Protein AF-A0A538MWG2-F1 (afdb_monomer_lite)

Sequence (224 aa):
MAVQRDEVRSAQRLACLDNLKVLLVAGVIFGHAWAGYAAVGGWTYTAVRETSLHPLSIAVGEAVLGPFGLFVMGFFFLIAGLLTPQSLARKGSGRFAGDRLRRLGVPLLVFTVVLWPPLVYLMDRATGHRPEVSFTDPGHVWFVEVLLLFSLGYAAVWRTAPRSSSAAGTGRRWPPRRPRASSPSWSRCGCSVSRSAGWTGAPVPSARPRRGAPTPPSSCRVTC

Foldseek 3Di:
DVVVVVVVVVVVVVVVVVVVVVVLVVLVVVLVVVCLQLVPPPDLNPLVDPHHDDVVCSVVCCVPSVVVNVVSLVVVVVVLVVVLVVVCVVQPLVRQLVVLCVVLVVVQLCCLAPPPQVVQQVSCVVNVHDRPRDSPDSDPSVSSVVSSVVSNVVSVCVVPPPPPPPPPDDDPPPPPPDPPDPDDPPDDDDDPPDDDDDPDDDDDDDDDDDDDDDDDDDDPDDDD

Structure (mmCIF, N/CA/C/O backbone):
data_AF-A0A538MWG2-F1
#
_entry.id   AF-A0A538MWG2-F1
#
loop_
_atom_site.group_PDB
_atom_site.id
_atom_site.type_symbol
_atom_site.label_atom_id
_atom_site.label_alt_id
_atom_site.label_comp_id
_atom_site.label_asym_id
_atom_site.label_entity_id
_atom_site.label_seq_id
_atom_site.pdbx_PDB_ins_code
_atom_site.Cartn_x
_atom_site.Cartn_y
_atom_site.Cartn_z
_atom_site.occupancy
_atom_site.B_iso_or_equiv
_atom_site.auth_seq_id
_atom_site.auth_comp_id
_atom_site.auth_asym_id
_atom_site.auth_atom_id
_atom_site.pdbx_PDB_model_num
ATOM 1 N N . MET A 1 1 ? -27.232 24.613 19.952 1.00 62.88 1 MET A N 1
ATOM 2 C CA . MET A 1 1 ? -25.961 25.191 19.449 1.00 62.88 1 MET A CA 1
ATOM 3 C C . MET A 1 1 ? -24.718 24.353 19.774 1.00 62.88 1 MET A C 1
ATOM 5 O O . MET A 1 1 ? -23.886 24.226 18.888 1.00 62.88 1 MET A O 1
ATOM 9 N N . ALA A 1 2 ? -24.565 23.760 20.970 1.00 69.44 2 ALA A N 1
ATOM 10 C CA . ALA A 1 2 ? -23.380 22.946 21.307 1.00 69.44 2 ALA A CA 1
ATOM 11 C C . ALA A 1 2 ? -23.203 21.694 20.415 1.00 69.44 2 ALA A C 1
ATOM 13 O O . ALA A 1 2 ? -22.151 21.532 19.809 1.00 69.44 2 ALA A O 1
ATOM 14 N N . VAL A 1 3 ? -24.266 20.903 20.213 1.00 76.06 3 VAL A N 1
ATOM 15 C CA . VAL A 1 3 ? -24.243 19.697 19.350 1.00 76.06 3 VAL A CA 1
ATOM 16 C C . VAL A 1 3 ? -23.804 20.011 17.912 1.00 76.06 3 VAL A C 1
ATOM 18 O O . VAL A 1 3 ? -22.974 19.313 17.343 1.00 76.06 3 VAL A O 1
ATOM 21 N N . GLN A 1 4 ? -24.288 21.119 17.348 1.00 74.94 4 GLN A N 1
ATOM 22 C CA . GLN A 1 4 ? -23.948 21.534 15.984 1.00 74.94 4 GLN A CA 1
ATOM 23 C C . GLN A 1 4 ? -22.477 21.968 15.853 1.00 74.94 4 GLN A C 1
ATOM 25 O O . GLN A 1 4 ? -21.854 21.754 14.817 1.00 74.94 4 GLN A O 1
ATOM 30 N N . ARG A 1 5 ? -21.885 22.533 16.918 1.00 78.31 5 ARG A N 1
ATOM 31 C CA . ARG A 1 5 ? -20.448 22.852 16.958 1.00 78.31 5 ARG A CA 1
ATOM 32 C C . ARG A 1 5 ? -19.586 21.588 17.031 1.00 78.31 5 ARG A C 1
ATOM 34 O O . ARG A 1 5 ? -18.528 21.550 16.401 1.00 78.31 5 ARG A O 1
ATOM 41 N N . ASP A 1 6 ? -20.039 20.561 17.747 1.00 80.56 6 ASP A N 1
ATOM 42 C CA . ASP A 1 6 ? -19.324 19.285 17.868 1.00 80.56 6 ASP A CA 1
ATOM 43 C C . ASP A 1 6 ? -19.344 18.482 16.561 1.00 80.56 6 ASP A C 1
ATOM 45 O O . ASP A 1 6 ? -18.328 17.891 16.180 1.00 80.56 6 ASP A O 1
ATOM 49 N N . GLU A 1 7 ? -20.459 18.512 15.829 1.00 81.50 7 GLU A N 1
ATOM 50 C CA . GLU A 1 7 ? -20.575 17.893 14.503 1.00 81.50 7 GLU A CA 1
ATOM 51 C C . GLU A 1 7 ? -19.642 18.554 13.483 1.00 81.50 7 GLU A C 1
ATOM 53 O O . GLU A 1 7 ? -18.869 17.857 12.821 1.00 81.50 7 GLU A O 1
ATOM 58 N N . VAL A 1 8 ? -19.633 19.891 13.412 1.00 81.81 8 VAL A N 1
ATOM 59 C CA . VAL A 1 8 ? -18.743 20.642 12.507 1.00 81.81 8 VAL A CA 1
ATOM 60 C C . VAL A 1 8 ? -17.272 20.368 12.830 1.00 81.81 8 VAL A C 1
ATOM 62 O O . VAL A 1 8 ? -16.485 20.067 11.931 1.00 81.81 8 VAL A O 1
ATOM 65 N N . ARG A 1 9 ? -16.895 20.386 14.115 1.00 84.25 9 ARG A N 1
ATOM 66 C CA . ARG A 1 9 ? -15.521 20.091 14.553 1.00 84.25 9 ARG A CA 1
ATOM 67 C C . ARG A 1 9 ? -15.108 18.655 14.225 1.00 84.25 9 ARG A C 1
ATOM 69 O O . ARG A 1 9 ? -13.957 18.417 13.862 1.00 84.25 9 ARG A O 1
ATOM 76 N N . SER A 1 10 ? -16.025 17.701 14.358 1.00 83.75 10 SER A N 1
ATOM 77 C CA . SER A 1 10 ? -15.773 16.300 14.013 1.00 83.75 10 SER A CA 1
ATOM 78 C C . SER A 1 10 ? -15.572 16.138 12.507 1.00 83.75 10 SER A C 1
ATOM 80 O O . SER A 1 10 ? -14.575 15.551 12.095 1.00 83.75 10 SER A O 1
ATOM 82 N N . ALA A 1 11 ? -16.444 16.727 11.684 1.00 83.81 11 ALA A N 1
ATOM 83 C CA . ALA A 1 11 ? -16.321 16.697 10.228 1.00 83.81 11 ALA A CA 1
ATOM 84 C C . ALA A 1 11 ? -14.990 17.303 9.746 1.00 83.81 11 ALA A C 1
ATOM 86 O O . ALA A 1 11 ? -14.292 16.691 8.939 1.00 83.81 11 ALA A O 1
ATOM 87 N N . GLN A 1 12 ? -14.579 18.445 10.307 1.00 87.25 12 GLN A N 1
ATOM 88 C CA . GLN A 1 12 ? -13.290 19.077 9.994 1.00 87.25 12 GLN A CA 1
ATOM 89 C C . GLN A 1 12 ? -12.088 18.199 10.370 1.00 87.25 12 GLN A C 1
ATOM 91 O O . GLN A 1 12 ? -11.118 18.124 9.616 1.00 87.25 12 GLN A O 1
ATOM 96 N N . ARG A 1 13 ? -12.139 17.503 11.515 1.00 83.44 13 ARG A N 1
ATOM 97 C CA . ARG A 1 13 ? -11.077 16.568 11.923 1.00 83.44 13 ARG A CA 1
ATOM 98 C C . ARG A 1 13 ? -10.969 15.374 10.978 1.00 83.44 13 ARG A C 1
ATOM 100 O O . ARG A 1 13 ? -9.851 14.994 10.642 1.00 83.44 13 ARG A O 1
ATOM 107 N N . LEU A 1 14 ? -12.094 14.801 10.539 1.00 84.94 14 LEU A N 1
ATOM 108 C CA . LEU A 1 14 ? -12.077 13.725 9.542 1.00 84.94 14 LEU A CA 1
ATOM 109 C C . LEU A 1 14 ? -11.482 14.209 8.215 1.00 84.94 14 LEU A C 1
ATOM 111 O O . LEU A 1 14 ? -10.572 13.565 7.706 1.00 84.94 14 LEU A O 1
ATOM 115 N N . ALA A 1 15 ? -11.907 15.376 7.724 1.00 89.62 15 ALA A N 1
ATOM 116 C CA . ALA A 1 15 ? -11.374 15.952 6.490 1.00 89.62 15 ALA A CA 1
ATOM 117 C C . ALA A 1 15 ? -9.856 16.195 6.562 1.00 89.62 15 ALA A C 1
ATOM 119 O O . ALA A 1 15 ? -9.133 15.884 5.621 1.00 89.62 15 ALA A O 1
ATOM 120 N N . CYS A 1 16 ? -9.348 16.690 7.696 1.00 90.00 16 CYS A N 1
ATOM 121 C CA . CYS A 1 16 ? -7.910 16.868 7.910 1.00 90.00 16 CYS A CA 1
ATOM 122 C C . CYS A 1 16 ? -7.145 15.534 7.857 1.00 90.00 16 CYS A C 1
ATOM 124 O O . CYS A 1 16 ? -6.122 15.429 7.182 1.00 90.00 16 CYS A O 1
ATOM 126 N N . LEU A 1 17 ? -7.664 14.494 8.518 1.00 87.81 17 LEU A N 1
ATOM 127 C CA . LEU A 1 17 ? -7.055 13.162 8.481 1.00 87.81 17 LEU A CA 1
ATOM 128 C C . LEU A 1 17 ? -7.093 12.542 7.083 1.00 87.81 17 LEU A C 1
ATOM 130 O O . LEU A 1 17 ? -6.168 11.822 6.713 1.00 87.81 17 LEU A O 1
ATOM 134 N N . ASP A 1 18 ? -8.145 12.801 6.315 1.00 90.25 18 ASP A N 1
ATOM 135 C CA . ASP A 1 18 ? -8.266 12.294 4.954 1.00 90.25 18 ASP A CA 1
ATOM 136 C C . ASP A 1 18 ? -7.314 13.029 4.001 1.00 90.25 18 ASP A C 1
ATOM 138 O O . ASP A 1 18 ? -6.603 12.366 3.251 1.00 90.25 18 ASP A O 1
ATOM 142 N N . ASN A 1 19 ? -7.165 14.351 4.123 1.00 93.06 19 ASN A N 1
ATOM 143 C CA . ASN A 1 19 ? -6.154 15.119 3.385 1.00 93.06 19 ASN A CA 1
ATOM 144 C C . ASN A 1 19 ? -4.725 14.653 3.698 1.00 93.06 19 ASN A C 1
ATOM 146 O O . ASN A 1 19 ? -3.915 14.499 2.785 1.00 93.06 19 ASN A O 1
ATOM 150 N N . LEU A 1 20 ? -4.421 14.376 4.972 1.00 91.69 20 LEU A N 1
ATOM 151 C CA . LEU A 1 20 ? -3.126 13.821 5.363 1.00 91.69 20 LEU A CA 1
ATOM 152 C C . LEU A 1 20 ? -2.886 12.463 4.694 1.00 91.69 20 LEU A C 1
ATOM 154 O O . LEU A 1 20 ? -1.823 12.248 4.121 1.00 91.69 20 LEU A O 1
ATOM 158 N N . LYS A 1 21 ? -3.870 11.554 4.711 1.00 90.88 21 LYS A N 1
ATOM 159 C CA . LYS A 1 21 ? -3.739 10.259 4.023 1.00 90.88 21 LYS A CA 1
ATOM 160 C C . LYS A 1 21 ? -3.538 10.432 2.524 1.00 90.88 21 LYS A C 1
ATOM 162 O O . LYS A 1 21 ? -2.707 9.730 1.964 1.00 90.88 21 LYS A O 1
ATOM 167 N N . VAL A 1 22 ? -4.270 11.342 1.882 1.00 94.00 22 VAL A N 1
ATOM 168 C CA . VAL A 1 22 ? -4.121 11.621 0.446 1.00 94.00 22 VAL A CA 1
ATOM 169 C C . VAL A 1 22 ? -2.699 12.083 0.136 1.00 94.00 22 VAL A C 1
ATOM 171 O O . VAL A 1 22 ? -2.088 11.552 -0.786 1.00 94.00 22 VAL A O 1
ATOM 174 N N . LEU A 1 23 ? -2.141 12.996 0.937 1.00 94.25 23 LEU A N 1
ATOM 175 C CA . LEU A 1 23 ? -0.757 13.451 0.786 1.00 94.25 23 LEU A CA 1
ATOM 176 C C . LEU A 1 23 ? 0.240 12.291 0.936 1.00 94.25 23 LEU A C 1
ATOM 178 O O . LEU A 1 23 ? 1.145 12.142 0.119 1.00 94.25 23 LEU A O 1
ATOM 182 N N . LEU A 1 24 ? 0.055 11.447 1.955 1.00 93.62 24 LEU A N 1
ATOM 183 C CA . LEU A 1 24 ? 0.913 10.285 2.188 1.00 93.62 24 LEU A CA 1
ATOM 184 C C . LEU A 1 24 ? 0.838 9.290 1.018 1.00 93.62 24 LEU A C 1
ATOM 186 O O . LEU A 1 24 ? 1.873 8.835 0.543 1.00 93.62 24 LEU A O 1
ATOM 190 N N . VAL A 1 25 ? -0.363 8.993 0.505 1.00 93.94 25 VAL A N 1
ATOM 191 C CA . VAL A 1 25 ? -0.551 8.112 -0.664 1.00 93.94 25 VAL A CA 1
ATOM 192 C C . VAL A 1 25 ? 0.090 8.716 -1.915 1.00 93.94 25 VAL A C 1
ATOM 194 O O . VAL A 1 25 ? 0.757 8.000 -2.655 1.00 93.94 25 VAL A O 1
ATOM 197 N N . ALA A 1 26 ? -0.053 10.024 -2.140 1.00 94.44 26 ALA A N 1
ATOM 198 C CA . ALA A 1 26 ? 0.605 10.707 -3.252 1.00 94.44 26 ALA A CA 1
ATOM 199 C C . ALA A 1 26 ? 2.137 10.588 -3.165 1.00 94.44 26 ALA A C 1
ATOM 201 O O . ALA A 1 26 ? 2.788 10.315 -4.173 1.00 94.44 26 ALA A O 1
ATOM 202 N N . GLY A 1 27 ? 2.704 10.705 -1.959 1.00 93.06 27 GLY A N 1
ATOM 203 C CA . GLY A 1 27 ? 4.128 10.471 -1.710 1.00 93.06 27 GLY A CA 1
ATOM 204 C C . GLY A 1 27 ? 4.574 9.046 -2.052 1.00 93.06 27 GLY A C 1
ATOM 205 O O . GLY A 1 27 ? 5.620 8.870 -2.670 1.00 93.06 27 GLY A O 1
ATOM 206 N N . VAL A 1 28 ? 3.762 8.034 -1.726 1.00 91.69 28 VAL A N 1
ATOM 207 C CA . VAL A 1 28 ? 4.031 6.630 -2.098 1.00 91.69 28 VAL A CA 1
ATOM 208 C C . VAL A 1 28 ? 4.019 6.442 -3.616 1.00 91.69 28 VAL A C 1
ATOM 210 O O . VAL A 1 28 ? 4.929 5.820 -4.159 1.00 91.69 28 VAL A O 1
ATOM 213 N N . ILE A 1 29 ? 3.030 7.009 -4.314 1.00 92.12 29 ILE A N 1
ATOM 214 C CA . ILE A 1 29 ? 2.947 6.945 -5.783 1.00 92.12 29 ILE A CA 1
ATOM 215 C C . ILE A 1 29 ? 4.192 7.574 -6.414 1.00 92.12 29 ILE A C 1
ATOM 217 O O . ILE A 1 29 ? 4.803 6.978 -7.300 1.00 92.12 29 ILE A O 1
ATOM 221 N N . PHE A 1 30 ? 4.598 8.749 -5.928 1.00 91.88 30 PHE A N 1
ATOM 222 C CA . PHE A 1 30 ? 5.806 9.422 -6.394 1.00 91.88 30 PHE A CA 1
ATOM 223 C C . PHE A 1 30 ? 7.067 8.582 -6.143 1.00 91.88 30 PHE A C 1
ATOM 225 O O . PHE A 1 30 ? 7.880 8.415 -7.048 1.00 91.88 30 PHE A O 1
ATOM 232 N N . GLY A 1 31 ? 7.206 8.001 -4.948 1.00 89.44 31 GLY A N 1
ATOM 233 C CA . GLY A 1 31 ? 8.330 7.128 -4.608 1.00 89.44 31 GLY A CA 1
ATOM 234 C C . GLY A 1 31 ? 8.421 5.894 -5.510 1.00 89.44 31 GLY A C 1
ATOM 235 O O . GLY A 1 31 ? 9.509 5.549 -5.962 1.00 89.44 31 GLY A O 1
ATOM 236 N N . HIS A 1 32 ? 7.291 5.263 -5.845 1.00 87.81 32 HIS A N 1
ATOM 237 C CA . HIS A 1 32 ? 7.272 4.137 -6.785 1.00 87.81 32 HIS A CA 1
ATOM 238 C C . HIS A 1 32 ? 7.626 4.554 -8.215 1.00 87.81 32 HIS A C 1
ATOM 240 O O . HIS A 1 32 ? 8.373 3.843 -8.885 1.00 87.81 32 HIS A O 1
ATOM 246 N N . ALA A 1 33 ? 7.139 5.712 -8.671 1.00 87.62 33 ALA A N 1
ATOM 247 C CA . ALA A 1 33 ? 7.524 6.251 -9.971 1.00 87.62 33 ALA A CA 1
ATOM 248 C C . ALA A 1 33 ? 9.038 6.510 -10.034 1.00 87.62 33 ALA A C 1
ATOM 250 O O . ALA A 1 33 ? 9.686 6.104 -10.995 1.00 87.62 33 ALA A O 1
ATOM 251 N N . TRP A 1 34 ? 9.616 7.110 -8.987 1.00 87.75 34 TRP A N 1
ATOM 252 C CA . TRP A 1 34 ? 11.061 7.314 -8.867 1.00 87.75 34 TRP A CA 1
ATOM 253 C C . TRP A 1 34 ? 11.843 5.994 -8.888 1.00 87.75 34 TRP A C 1
ATOM 255 O O . TRP A 1 34 ? 12.782 5.856 -9.674 1.00 87.75 34 TRP A O 1
ATOM 265 N N . ALA A 1 35 ? 11.438 5.011 -8.075 1.00 83.88 35 ALA A N 1
ATOM 266 C CA . ALA A 1 35 ? 12.123 3.722 -7.959 1.00 83.88 35 ALA A CA 1
ATOM 267 C C . ALA A 1 35 ? 12.243 2.993 -9.310 1.00 83.88 35 ALA A C 1
ATOM 269 O O . ALA A 1 35 ? 13.284 2.393 -9.593 1.00 83.88 35 ALA A O 1
ATOM 270 N N . GLY A 1 36 ? 11.231 3.117 -10.179 1.00 81.44 36 GLY A N 1
ATOM 271 C CA . GLY A 1 36 ? 11.264 2.577 -11.541 1.00 81.44 36 GLY A CA 1
ATOM 272 C C . GLY A 1 36 ? 12.390 3.160 -12.406 1.00 81.44 36 GLY A C 1
ATOM 273 O O . GLY A 1 36 ? 13.070 2.419 -13.116 1.00 81.44 36 GLY A O 1
ATOM 274 N N . TYR A 1 37 ? 12.656 4.467 -12.308 1.00 81.88 37 TYR A N 1
ATOM 275 C CA . TYR A 1 37 ? 13.757 5.117 -13.034 1.00 81.88 37 TYR A CA 1
ATOM 276 C C . TYR A 1 37 ? 15.114 4.924 -12.360 1.00 81.88 37 TYR A C 1
ATOM 278 O O . TYR A 1 37 ? 16.133 4.839 -13.048 1.00 81.88 37 TYR A O 1
ATOM 286 N N . ALA A 1 38 ? 15.141 4.813 -11.033 1.00 82.81 38 ALA A N 1
ATOM 287 C CA . ALA A 1 38 ? 16.362 4.645 -10.256 1.00 82.81 38 ALA A CA 1
ATOM 288 C C . ALA A 1 38 ? 16.888 3.192 -10.238 1.00 82.81 38 ALA A C 1
ATOM 290 O O . ALA A 1 38 ? 18.057 2.983 -9.933 1.00 82.81 38 ALA A O 1
ATOM 291 N N . ALA A 1 39 ? 16.077 2.190 -10.620 1.00 74.50 39 ALA A N 1
ATOM 292 C CA . ALA A 1 39 ? 16.369 0.751 -10.450 1.00 74.50 39 ALA A CA 1
ATOM 293 C C . ALA A 1 39 ? 16.690 0.348 -9.006 1.00 74.50 39 ALA A C 1
ATOM 295 O O . ALA A 1 39 ? 17.436 -0.598 -8.752 1.00 74.50 39 ALA A O 1
ATOM 296 N N . VAL A 1 40 ? 16.122 1.063 -8.044 1.00 66.88 40 VAL A N 1
ATOM 297 C CA . VAL A 1 40 ? 16.385 0.799 -6.634 1.00 66.88 40 VAL A CA 1
ATOM 298 C C . VAL A 1 40 ? 15.438 -0.290 -6.142 1.00 66.88 40 VAL A C 1
ATOM 300 O O . VAL A 1 40 ? 14.233 -0.223 -6.371 1.00 66.88 40 VAL A O 1
ATOM 303 N N . GLY A 1 41 ? 15.992 -1.307 -5.475 1.00 62.59 41 GLY A N 1
A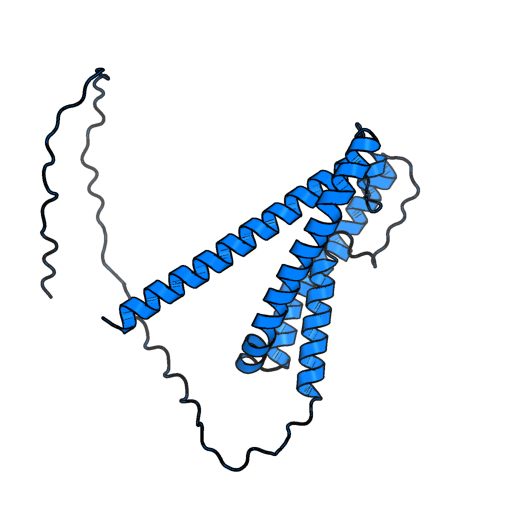TOM 304 C CA . GLY A 1 41 ? 15.216 -2.389 -4.860 1.00 62.59 41 GLY A CA 1
ATOM 305 C C . GLY A 1 41 ? 14.866 -3.567 -5.775 1.00 62.59 41 GLY A C 1
ATOM 306 O O . GLY A 1 41 ? 13.950 -4.310 -5.447 1.00 62.59 41 GLY A O 1
ATOM 307 N N . GLY A 1 42 ? 15.565 -3.755 -6.902 1.00 65.44 42 GLY A N 1
ATOM 308 C CA . GLY A 1 42 ? 15.423 -4.974 -7.715 1.00 65.44 42 GLY A CA 1
ATOM 309 C C . GLY A 1 42 ? 14.099 -5.086 -8.477 1.00 65.44 42 GLY A C 1
ATOM 310 O O . GLY A 1 42 ? 13.595 -6.184 -8.685 1.00 65.44 42 GLY A O 1
ATOM 311 N N . TRP A 1 43 ? 13.520 -3.954 -8.891 1.00 69.81 43 TRP A N 1
ATOM 312 C CA . TRP A 1 43 ? 12.283 -3.933 -9.674 1.00 69.81 43 TRP A CA 1
ATOM 313 C C . TRP A 1 43 ? 12.381 -4.785 -10.945 1.00 69.81 43 TRP A C 1
ATOM 315 O O . TRP A 1 43 ? 13.328 -4.668 -11.724 1.00 69.81 43 TRP A O 1
ATOM 325 N N . THR A 1 44 ? 11.336 -5.556 -11.227 1.00 66.56 44 THR A N 1
ATOM 326 C CA . THR A 1 44 ? 11.242 -6.409 -12.425 1.00 66.56 44 THR A CA 1
ATOM 327 C C . THR A 1 44 ? 11.243 -5.615 -13.737 1.00 66.56 44 THR A C 1
ATOM 329 O O . THR A 1 44 ? 11.657 -6.124 -14.772 1.00 66.56 44 THR A O 1
ATOM 332 N N . TYR A 1 45 ? 10.880 -4.327 -13.701 1.00 66.94 45 TYR A N 1
ATOM 333 C CA . TYR A 1 45 ? 10.931 -3.437 -14.869 1.00 66.94 45 TYR A CA 1
ATOM 334 C C . TYR A 1 45 ? 12.354 -2.981 -15.248 1.00 66.94 45 TYR A C 1
ATOM 336 O O . TYR A 1 45 ? 12.564 -2.390 -16.306 1.00 66.94 45 TYR A O 1
ATOM 344 N N . THR A 1 46 ? 13.362 -3.250 -14.415 1.00 70.38 46 THR A N 1
ATOM 345 C CA . THR A 1 46 ? 14.741 -2.807 -14.684 1.00 70.38 46 THR A CA 1
ATOM 346 C C . THR A 1 46 ? 15.330 -3.416 -15.956 1.00 70.38 46 THR A C 1
ATOM 348 O O . THR A 1 46 ? 16.107 -2.742 -16.632 1.00 70.38 46 THR A O 1
ATOM 351 N N . ALA A 1 47 ? 14.907 -4.630 -16.322 1.00 67.19 47 ALA A N 1
ATOM 352 C CA . ALA A 1 47 ? 15.369 -5.346 -17.510 1.00 67.19 47 ALA A CA 1
ATOM 353 C C . ALA A 1 47 ? 14.839 -4.779 -18.844 1.00 67.19 47 ALA A C 1
ATOM 355 O O . ALA A 1 47 ? 15.439 -5.028 -19.884 1.00 67.19 47 ALA A O 1
ATOM 356 N N . VAL A 1 48 ? 13.745 -4.008 -18.832 1.00 70.19 48 VAL A N 1
ATOM 357 C CA . VAL A 1 48 ? 13.135 -3.394 -20.037 1.00 70.19 48 VAL A CA 1
ATOM 358 C C . VAL A 1 48 ? 13.284 -1.872 -20.073 1.00 70.19 48 VAL A C 1
ATOM 360 O O . VAL A 1 48 ? 12.642 -1.183 -20.863 1.00 70.19 48 VAL A O 1
ATOM 363 N N . ARG A 1 49 ? 14.085 -1.309 -19.170 1.00 73.81 49 ARG A N 1
ATOM 364 C CA . ARG A 1 49 ? 14.197 0.137 -19.013 1.00 73.81 49 ARG A CA 1
ATOM 365 C C . ARG A 1 49 ? 15.034 0.749 -20.139 1.00 73.81 49 ARG A C 1
ATOM 367 O O . ARG A 1 49 ? 16.229 0.495 -20.228 1.00 73.81 49 ARG A O 1
ATOM 374 N N . GLU A 1 50 ? 14.420 1.637 -20.918 1.00 74.12 50 GLU A N 1
ATOM 375 C CA . GLU A 1 50 ? 15.083 2.338 -22.030 1.00 74.12 50 GLU A CA 1
ATOM 376 C C . GLU A 1 50 ? 16.055 3.442 -21.576 1.00 74.12 50 GLU A C 1
ATOM 378 O O . GLU A 1 50 ? 17.010 3.755 -22.282 1.00 74.12 50 GLU A O 1
ATOM 383 N N . THR A 1 51 ? 15.830 4.048 -20.402 1.00 76.81 51 THR A N 1
ATOM 384 C CA . THR A 1 51 ? 16.639 5.172 -19.897 1.00 76.81 51 THR A CA 1
ATOM 385 C C . THR A 1 51 ? 16.950 5.043 -18.407 1.00 76.81 51 THR A C 1
ATOM 387 O O . THR A 1 51 ? 16.082 4.718 -17.599 1.00 76.81 51 THR A O 1
ATOM 390 N N . SER A 1 52 ? 18.196 5.325 -18.018 1.00 78.94 52 SER A N 1
ATOM 391 C CA . SER A 1 52 ? 18.632 5.363 -16.618 1.00 78.94 52 SER A CA 1
ATOM 392 C C . SER A 1 52 ? 19.067 6.767 -16.215 1.00 78.94 52 SER A C 1
ATOM 394 O O . SER A 1 52 ? 19.710 7.474 -16.990 1.00 78.94 52 SER A O 1
ATOM 396 N N . LEU A 1 53 ? 18.764 7.150 -14.976 1.00 84.19 53 LEU A N 1
ATOM 397 C CA . LEU A 1 53 ? 19.245 8.403 -14.401 1.00 84.19 53 LEU A CA 1
ATOM 398 C C . LEU A 1 53 ? 20.760 8.361 -14.162 1.00 84.19 53 LEU A C 1
ATOM 400 O O . LEU A 1 53 ? 21.349 7.296 -13.976 1.00 84.19 53 LEU A O 1
ATOM 404 N N . HIS A 1 54 ? 21.388 9.538 -14.128 1.00 89.31 54 HIS A N 1
ATOM 405 C CA . HIS A 1 54 ? 22.801 9.653 -13.778 1.00 89.31 54 HIS A CA 1
ATOM 406 C C . HIS A 1 54 ? 23.038 9.135 -12.341 1.00 89.31 54 HIS A C 1
ATOM 408 O O . HIS A 1 54 ? 22.234 9.452 -11.457 1.00 89.31 54 HIS A O 1
ATOM 414 N N . PRO A 1 55 ? 24.133 8.401 -12.051 1.00 89.25 55 PRO A N 1
ATOM 415 C CA . PRO A 1 55 ? 24.367 7.800 -10.732 1.00 89.25 55 PRO A CA 1
ATOM 416 C C . PRO A 1 55 ? 24.310 8.798 -9.571 1.00 89.25 55 PRO A C 1
ATOM 418 O O . PRO A 1 55 ? 23.786 8.486 -8.506 1.00 89.25 55 PRO A O 1
ATOM 421 N N . LEU A 1 56 ? 24.784 10.029 -9.794 1.00 92.38 56 LEU A N 1
ATOM 422 C CA . LEU A 1 56 ? 24.688 11.101 -8.800 1.00 92.38 56 LEU A CA 1
ATOM 423 C C . LEU A 1 56 ? 23.231 11.480 -8.489 1.00 92.38 56 LEU A C 1
ATOM 425 O O . LEU A 1 56 ? 22.889 11.687 -7.331 1.00 92.38 56 LEU A O 1
ATOM 429 N N . SER A 1 57 ? 22.364 11.544 -9.503 1.00 90.56 57 SER A N 1
ATOM 430 C CA . SER A 1 57 ? 20.936 11.827 -9.322 1.00 90.56 57 SER A CA 1
ATOM 431 C C . SER A 1 57 ? 20.246 10.712 -8.543 1.00 90.56 57 SER A C 1
ATOM 433 O O . SER A 1 57 ? 19.417 11.003 -7.686 1.00 90.56 57 SER A O 1
ATOM 435 N N . ILE A 1 58 ? 20.621 9.455 -8.800 1.00 90.75 58 ILE A N 1
ATOM 436 C CA . ILE A 1 58 ? 20.137 8.300 -8.036 1.00 90.75 58 ILE A CA 1
ATOM 437 C C . ILE A 1 58 ? 20.580 8.426 -6.577 1.00 90.75 58 ILE A C 1
ATOM 439 O O . ILE A 1 58 ? 19.737 8.395 -5.690 1.00 90.75 58 ILE A O 1
ATOM 443 N N . ALA A 1 59 ? 21.872 8.649 -6.320 1.00 91.00 59 ALA A N 1
ATOM 444 C CA . ALA A 1 59 ? 22.409 8.758 -4.963 1.00 91.00 59 ALA A CA 1
ATOM 445 C C . ALA A 1 59 ? 21.762 9.898 -4.157 1.00 91.00 59 ALA A C 1
ATOM 447 O O . ALA A 1 59 ? 21.357 9.698 -3.013 1.00 91.00 59 ALA A O 1
ATOM 448 N N . VAL A 1 60 ? 21.621 11.082 -4.761 1.00 92.88 60 VAL A N 1
ATOM 449 C CA . VAL A 1 60 ? 20.963 12.234 -4.122 1.00 92.88 60 VAL A CA 1
ATOM 450 C C . VAL A 1 60 ? 19.476 11.963 -3.906 1.00 92.88 60 VAL A C 1
ATOM 452 O O . VAL A 1 60 ? 18.951 12.250 -2.832 1.00 92.88 60 VAL A O 1
ATOM 455 N N . GLY A 1 61 ? 18.793 11.397 -4.902 1.00 91.25 61 GLY A N 1
ATOM 456 C CA . GLY A 1 61 ? 17.378 11.072 -4.795 1.00 91.25 61 GLY A CA 1
ATOM 457 C C . GLY A 1 61 ? 17.105 10.038 -3.709 1.00 91.25 61 GLY A C 1
ATOM 458 O O . GLY A 1 61 ? 16.221 10.262 -2.895 1.00 91.25 61 GLY A O 1
ATOM 459 N N . GLU A 1 62 ? 17.901 8.974 -3.607 1.00 89.50 62 GLU A N 1
ATOM 460 C CA . GLU A 1 62 ? 17.779 7.966 -2.546 1.00 89.50 62 GLU A CA 1
ATOM 461 C C . GLU A 1 62 ? 18.072 8.530 -1.155 1.00 89.50 62 GLU A C 1
ATOM 463 O O . GLU A 1 62 ? 17.348 8.233 -0.203 1.00 89.50 62 GLU A O 1
ATOM 468 N N . ALA A 1 63 ? 19.072 9.407 -1.030 1.00 92.06 63 ALA A N 1
ATOM 469 C CA . ALA A 1 63 ? 19.384 10.064 0.238 1.00 92.06 63 ALA A CA 1
ATOM 470 C C . ALA A 1 63 ? 18.211 10.907 0.775 1.00 92.06 63 ALA A C 1
ATOM 472 O O . ALA A 1 63 ? 18.076 11.070 1.987 1.00 92.06 63 ALA A O 1
ATOM 473 N N . VAL A 1 64 ? 17.347 11.422 -0.106 1.00 92.00 64 VAL A N 1
ATOM 474 C CA . VAL A 1 64 ? 16.173 12.227 0.265 1.00 92.00 64 VAL A CA 1
ATOM 475 C C . VAL A 1 6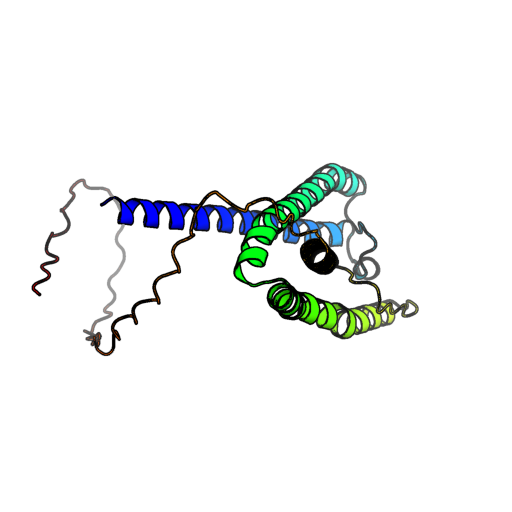4 ? 14.901 11.375 0.347 1.00 92.00 64 VAL A C 1
ATOM 477 O O . VAL A 1 64 ? 14.157 11.445 1.328 1.00 92.00 64 VAL A O 1
ATOM 480 N N . LEU A 1 65 ? 14.636 10.562 -0.676 1.00 91.44 65 LEU A N 1
ATOM 481 C CA . LEU A 1 65 ? 13.396 9.806 -0.844 1.00 91.44 65 LEU A CA 1
ATOM 482 C C . LEU A 1 65 ? 13.354 8.533 -0.008 1.00 91.44 65 LEU A C 1
ATOM 484 O O . LEU A 1 65 ? 12.270 8.163 0.434 1.00 91.44 65 LEU A O 1
ATOM 488 N N . GLY A 1 66 ? 14.495 7.901 0.271 1.00 88.75 66 GLY A N 1
ATOM 489 C CA . GLY A 1 66 ? 14.567 6.734 1.149 1.00 88.75 66 GLY A CA 1
ATOM 490 C C . GLY A 1 66 ? 14.041 7.049 2.557 1.00 88.75 66 GLY A C 1
ATOM 491 O O . GLY A 1 66 ? 13.043 6.457 2.983 1.00 88.75 66 GLY A O 1
ATOM 492 N N . PRO A 1 67 ? 14.624 8.032 3.274 1.00 92.19 67 PRO A N 1
ATOM 493 C CA . PRO A 1 67 ? 14.130 8.453 4.586 1.00 92.19 67 PRO A CA 1
ATOM 494 C C . PRO A 1 67 ? 12.683 8.954 4.555 1.00 92.19 67 PRO A C 1
ATOM 496 O O . PRO A 1 67 ? 11.901 8.644 5.456 1.00 92.19 67 PRO A O 1
ATOM 499 N N . PHE A 1 68 ? 12.297 9.688 3.506 1.00 91.94 68 PHE A N 1
ATOM 500 C CA . PHE A 1 68 ? 10.916 10.138 3.327 1.00 91.94 68 PHE A CA 1
ATOM 501 C C . PHE A 1 68 ? 9.944 8.959 3.171 1.00 91.94 68 PHE A C 1
ATOM 503 O O . PHE A 1 68 ? 8.888 8.944 3.802 1.00 91.94 68 PHE A O 1
ATOM 510 N N . GLY A 1 69 ? 10.309 7.935 2.399 1.00 90.75 69 GLY A N 1
ATOM 511 C CA . GLY A 1 69 ? 9.529 6.711 2.239 1.00 90.75 69 GLY A CA 1
ATOM 512 C C . GLY A 1 69 ? 9.341 5.973 3.564 1.00 90.75 69 GLY A C 1
ATOM 513 O O . GLY A 1 69 ? 8.216 5.606 3.908 1.00 90.75 69 GLY A O 1
ATOM 514 N N . LEU A 1 70 ? 10.408 5.829 4.359 1.00 91.06 70 LEU A N 1
ATOM 515 C CA . LEU A 1 70 ? 10.334 5.237 5.701 1.00 91.06 70 LEU A CA 1
ATOM 516 C C . LEU A 1 70 ? 9.420 6.039 6.633 1.00 91.06 70 LEU A C 1
ATOM 518 O O . LEU A 1 70 ? 8.609 5.457 7.354 1.00 91.06 70 LEU A O 1
ATOM 522 N N . PHE A 1 71 ? 9.504 7.369 6.588 1.00 92.44 71 PHE A N 1
ATOM 523 C CA . PHE A 1 71 ? 8.619 8.256 7.339 1.00 92.44 71 PHE A CA 1
ATOM 524 C C . PHE A 1 71 ? 7.149 8.066 6.938 1.00 92.44 71 PHE A C 1
ATOM 526 O O . PHE A 1 71 ? 6.295 7.880 7.805 1.00 92.44 71 PHE A O 1
ATOM 533 N N . VAL A 1 72 ? 6.847 8.047 5.637 1.00 92.50 72 VAL A N 1
ATOM 534 C CA . VAL A 1 72 ? 5.485 7.855 5.113 1.00 92.50 72 VAL A CA 1
ATOM 535 C C . VAL A 1 72 ? 4.916 6.500 5.537 1.00 92.50 72 VAL A C 1
ATOM 537 O O . VAL A 1 72 ? 3.802 6.438 6.066 1.00 92.50 72 VAL A O 1
ATOM 540 N N . MET A 1 73 ? 5.687 5.421 5.375 1.00 92.06 73 MET A N 1
ATOM 541 C CA . MET A 1 73 ? 5.269 4.082 5.802 1.00 92.06 73 MET A CA 1
ATOM 542 C C . MET A 1 73 ? 5.062 4.023 7.318 1.00 92.06 73 MET A C 1
ATOM 544 O O . MET A 1 73 ? 4.027 3.536 7.779 1.00 92.06 73 MET A O 1
ATOM 548 N N . GLY A 1 74 ? 5.982 4.596 8.100 1.00 91.88 74 GLY A N 1
ATOM 549 C CA . GLY A 1 74 ? 5.864 4.713 9.553 1.00 91.88 74 GLY A CA 1
ATOM 550 C C . GLY A 1 74 ? 4.591 5.444 9.990 1.00 91.88 74 GLY A C 1
ATOM 551 O O . GLY A 1 74 ? 3.901 4.989 10.903 1.00 91.88 74 GLY A O 1
ATOM 552 N N . PHE A 1 75 ? 4.211 6.519 9.296 1.00 92.31 75 PHE A N 1
ATOM 553 C CA . PHE A 1 75 ? 2.964 7.242 9.553 1.00 92.31 75 PHE A CA 1
ATOM 554 C C . PHE A 1 75 ? 1.725 6.385 9.302 1.00 92.31 75 PHE A C 1
ATOM 556 O O . PHE A 1 75 ? 0.795 6.393 10.114 1.00 92.31 75 PHE A O 1
ATOM 563 N N . PHE A 1 76 ? 1.698 5.608 8.219 1.00 90.62 76 PHE A N 1
ATOM 564 C CA . PHE A 1 76 ? 0.589 4.692 7.981 1.00 90.62 76 PHE A CA 1
ATOM 565 C C . PHE A 1 76 ? 0.494 3.604 9.054 1.00 90.62 76 PHE A C 1
ATOM 567 O O . PHE A 1 76 ? -0.613 3.323 9.525 1.00 90.62 76 PHE A O 1
ATOM 574 N N . PHE A 1 77 ? 1.623 3.032 9.486 1.00 90.88 77 PHE A N 1
ATOM 575 C CA . PHE A 1 77 ? 1.649 2.065 10.586 1.00 90.88 77 PHE A CA 1
ATOM 576 C C . PHE A 1 77 ? 1.173 2.679 11.902 1.00 90.88 77 PHE A C 1
ATOM 578 O O . PHE A 1 77 ? 0.366 2.065 12.600 1.00 90.88 77 PHE A O 1
ATOM 585 N N . LEU A 1 78 ? 1.590 3.907 12.213 1.00 90.88 78 LEU A N 1
ATOM 586 C CA . LEU A 1 78 ? 1.134 4.640 13.391 1.00 90.88 78 LEU A CA 1
ATOM 587 C C . LEU A 1 78 ? -0.386 4.845 13.363 1.00 90.88 78 LEU A C 1
ATOM 589 O O . LEU A 1 78 ? -1.078 4.511 14.324 1.00 90.88 78 LEU A O 1
ATOM 593 N N . ILE A 1 79 ? -0.928 5.345 12.249 1.00 88.81 79 ILE A N 1
ATOM 594 C CA . ILE A 1 79 ? -2.372 5.558 12.084 1.00 88.81 79 ILE A CA 1
ATOM 595 C C . ILE A 1 79 ? -3.126 4.226 12.206 1.00 88.81 79 ILE A C 1
ATOM 597 O O . ILE A 1 79 ? -4.139 4.147 12.906 1.00 88.81 79 ILE A O 1
ATOM 601 N N . ALA A 1 80 ? -2.640 3.165 11.559 1.00 87.62 80 ALA A N 1
ATOM 602 C CA . ALA A 1 80 ? -3.242 1.839 11.643 1.00 87.62 80 ALA A CA 1
ATOM 603 C C . ALA A 1 80 ? -3.223 1.300 13.083 1.00 87.62 80 ALA A C 1
ATOM 605 O O . ALA A 1 80 ? -4.246 0.798 13.563 1.00 87.62 80 ALA A O 1
ATOM 606 N N . GLY A 1 81 ? -2.105 1.458 13.792 1.00 86.50 81 GLY A N 1
ATOM 607 C CA . GLY A 1 81 ? -1.933 1.077 15.191 1.00 86.50 81 GLY A CA 1
ATOM 608 C C . GLY A 1 81 ? -2.894 1.816 16.119 1.00 86.50 81 GLY A C 1
ATOM 609 O O . GLY A 1 81 ? -3.591 1.178 16.902 1.00 86.50 81 GLY A O 1
ATOM 610 N N . LEU A 1 82 ? -3.036 3.136 15.973 1.00 86.62 82 LEU A N 1
ATOM 611 C CA . LEU A 1 82 ? -3.946 3.952 16.790 1.00 86.62 82 LEU A CA 1
ATOM 612 C C . LEU A 1 82 ? -5.425 3.572 16.603 1.00 86.62 82 LEU A C 1
ATOM 614 O O . LEU A 1 82 ? -6.211 3.599 17.550 1.00 86.62 82 LEU A O 1
ATOM 618 N N . LEU A 1 83 ? -5.825 3.189 15.388 1.00 84.50 83 LEU A N 1
ATOM 619 C CA . LEU A 1 83 ? -7.216 2.837 15.072 1.00 84.50 83 LEU A CA 1
ATOM 620 C C . LEU A 1 83 ? -7.570 1.376 15.401 1.00 84.50 83 LEU A C 1
ATOM 622 O O . LEU A 1 83 ? -8.754 1.017 15.460 1.00 84.50 83 LEU A O 1
ATOM 626 N N . THR A 1 84 ? -6.568 0.521 15.611 1.00 84.88 84 THR A N 1
ATOM 627 C CA . THR A 1 84 ? -6.754 -0.921 15.816 1.00 84.88 84 THR A CA 1
ATOM 628 C C . THR A 1 84 ? -7.445 -1.266 17.145 1.00 84.88 84 THR A C 1
ATOM 630 O O . THR A 1 84 ? -8.465 -1.960 17.080 1.00 84.88 84 THR A O 1
ATOM 633 N N . PRO A 1 85 ? -7.028 -0.746 18.320 1.00 81.56 85 PRO A N 1
ATOM 634 C CA . PRO A 1 85 ? -7.665 -1.047 19.607 1.00 81.56 85 PRO A CA 1
ATOM 635 C C . PRO A 1 85 ? -9.154 -0.691 19.632 1.00 81.56 85 PRO A C 1
ATOM 637 O O . PRO A 1 85 ? -9.987 -1.488 20.062 1.00 81.56 85 PRO A O 1
ATOM 640 N N . GLN A 1 86 ? -9.518 0.480 19.096 1.00 80.56 86 GLN A N 1
ATOM 641 C CA . GLN A 1 86 ? -10.911 0.925 19.036 1.00 80.56 86 GLN A CA 1
ATOM 642 C C . GLN A 1 86 ? -11.756 0.031 18.117 1.00 80.56 86 GLN A C 1
ATOM 644 O O . GLN A 1 86 ? -12.899 -0.297 18.438 1.00 80.56 86 GLN A O 1
ATOM 649 N N . SER A 1 87 ? -11.223 -0.361 16.959 1.00 80.00 87 SER A N 1
ATOM 650 C CA . SER A 1 87 ? -11.922 -1.261 16.032 1.00 80.00 87 SER A CA 1
ATOM 651 C C . SER A 1 87 ? -12.131 -2.643 16.653 1.00 80.00 87 SER A C 1
ATOM 653 O O . SER A 1 87 ? -13.218 -3.220 16.555 1.00 80.00 87 SER A O 1
ATOM 655 N N . LEU A 1 88 ? -11.106 -3.134 17.345 1.00 82.50 88 LEU A N 1
ATOM 656 C CA . LEU A 1 88 ? -11.086 -4.431 17.991 1.00 82.50 88 LEU A CA 1
ATOM 657 C C . LEU A 1 88 ? -12.072 -4.493 19.173 1.00 82.50 88 LEU A C 1
ATOM 659 O O . LEU A 1 88 ? -12.919 -5.387 19.206 1.00 82.50 88 LEU A O 1
ATOM 663 N N . ALA A 1 89 ? -12.067 -3.490 20.058 1.00 80.06 89 ALA A N 1
ATOM 664 C CA . ALA A 1 89 ? -13.000 -3.381 21.183 1.00 80.06 89 ALA A CA 1
ATOM 665 C C . ALA A 1 89 ? -14.474 -3.327 20.742 1.00 80.06 89 ALA A C 1
ATOM 667 O O . ALA A 1 89 ? -15.350 -3.849 21.426 1.00 80.06 89 ALA A O 1
ATOM 668 N N . ARG A 1 90 ? -14.765 -2.724 19.580 1.00 79.19 90 ARG A N 1
ATOM 669 C CA . ARG A 1 90 ? -16.138 -2.605 19.056 1.00 79.19 90 ARG A CA 1
ATOM 670 C C . ARG A 1 90 ? -16.642 -3.858 18.340 1.00 79.19 90 ARG A C 1
ATOM 672 O O . ARG A 1 90 ? -17.852 -4.067 18.304 1.00 79.19 90 ARG A O 1
ATOM 679 N N . LYS A 1 91 ? -15.757 -4.638 17.710 1.00 81.12 91 LYS A N 1
ATOM 680 C CA . LYS A 1 91 ? -16.132 -5.775 16.846 1.00 81.12 91 LYS A CA 1
ATOM 681 C C . LYS A 1 91 ? -15.897 -7.144 17.489 1.00 81.12 91 LYS A C 1
ATOM 683 O O . LYS A 1 91 ? -16.520 -8.110 17.057 1.00 81.12 91 LYS A O 1
ATOM 688 N N . GLY A 1 92 ? -15.019 -7.240 18.485 1.00 78.75 92 GLY A N 1
ATOM 689 C CA . GLY A 1 92 ? -14.528 -8.522 18.985 1.00 78.75 92 GLY A CA 1
ATOM 690 C C . GLY A 1 92 ? -13.476 -9.142 18.054 1.00 78.75 92 GLY A C 1
ATOM 691 O O . GLY A 1 92 ? -13.355 -8.790 16.879 1.00 78.75 92 GLY A O 1
ATOM 692 N N . SER A 1 93 ? -12.687 -10.074 18.589 1.00 78.56 93 SER A N 1
ATOM 693 C CA . SER A 1 93 ? -11.450 -10.555 17.959 1.00 78.56 93 SER A CA 1
ATOM 694 C C . SER A 1 93 ? -11.689 -11.395 16.701 1.00 78.56 93 SER A C 1
ATOM 696 O O . SER A 1 93 ? -10.940 -11.284 15.736 1.00 78.56 93 SER A O 1
ATOM 698 N N . GLY A 1 94 ? -12.741 -12.221 16.676 1.00 76.75 94 GLY A N 1
ATOM 699 C CA . GLY A 1 94 ? -13.108 -13.044 15.514 1.00 76.75 94 GLY A CA 1
ATOM 700 C C . GLY A 1 94 ? -13.607 -12.228 14.334 1.00 76.75 94 GLY A C 1
ATOM 701 O O . GLY A 1 94 ? -13.090 -12.353 13.226 1.00 76.75 94 GLY A O 1
ATOM 702 N N . ARG A 1 95 ? -14.565 -11.331 14.580 1.00 83.25 95 ARG A N 1
ATOM 703 C CA . ARG A 1 95 ? -15.132 -10.487 13.525 1.00 83.25 95 ARG A CA 1
ATOM 704 C C . ARG A 1 95 ? -14.120 -9.471 12.998 1.00 83.25 95 ARG A C 1
ATOM 706 O O . ARG A 1 95 ? -14.141 -9.177 11.809 1.00 83.25 95 ARG A O 1
ATOM 713 N N . PHE A 1 96 ? -13.227 -8.959 13.849 1.00 84.00 96 PHE A N 1
ATOM 714 C CA . PHE A 1 96 ? -12.124 -8.098 13.419 1.00 84.00 96 PHE A CA 1
ATOM 715 C C . PHE A 1 96 ? -11.153 -8.837 12.489 1.00 84.00 96 PHE A C 1
ATOM 717 O O . PHE A 1 96 ? -10.894 -8.347 11.392 1.00 84.00 96 PHE A O 1
ATOM 724 N N . ALA A 1 97 ? -10.669 -10.020 12.884 1.00 82.69 97 ALA A N 1
ATOM 725 C CA . ALA A 1 97 ? -9.736 -10.801 12.073 1.00 82.69 97 ALA A CA 1
ATOM 726 C C . ALA A 1 97 ? -10.346 -11.203 10.719 1.00 82.69 97 ALA A C 1
ATOM 728 O O . ALA A 1 97 ? -9.714 -11.007 9.685 1.00 82.69 97 ALA A O 1
ATOM 729 N N . GLY A 1 98 ? -11.600 -11.669 10.701 1.00 82.38 98 GLY A N 1
ATOM 730 C CA . GLY A 1 98 ? -12.290 -12.028 9.457 1.00 82.38 98 GLY A CA 1
ATOM 731 C C . GLY A 1 98 ? -12.525 -10.839 8.514 1.00 82.38 98 GLY A C 1
ATOM 732 O O . GLY A 1 98 ? -12.328 -10.964 7.308 1.00 82.38 98 GLY A O 1
ATOM 733 N N . ASP A 1 99 ? -12.900 -9.669 9.045 1.00 86.19 99 ASP A N 1
ATOM 734 C CA . ASP A 1 99 ? -13.078 -8.439 8.253 1.00 86.19 99 ASP A CA 1
ATOM 735 C C . ASP A 1 99 ? -11.743 -7.961 7.660 1.00 86.19 99 ASP A C 1
ATOM 737 O O . ASP A 1 99 ? -11.689 -7.550 6.503 1.00 86.19 99 ASP A O 1
ATOM 741 N N . ARG A 1 100 ? -10.641 -8.070 8.416 1.00 86.81 100 ARG A N 1
ATOM 742 C CA . ARG A 1 100 ? -9.295 -7.747 7.922 1.00 86.81 100 ARG A CA 1
ATOM 743 C C . ARG A 1 100 ? -8.818 -8.740 6.868 1.00 86.81 100 ARG A C 1
ATOM 745 O O . ARG A 1 100 ? -8.363 -8.302 5.819 1.00 86.81 100 ARG A O 1
ATOM 752 N N . LEU A 1 101 ? -8.994 -10.040 7.089 1.00 88.88 101 LEU A N 1
ATOM 753 C CA . LEU A 1 101 ? -8.579 -11.071 6.137 1.00 88.88 101 LEU A CA 1
ATOM 754 C C . LEU A 1 101 ? -9.329 -10.950 4.805 1.00 88.88 101 LEU A C 1
ATOM 756 O O . LEU A 1 101 ? -8.724 -11.039 3.746 1.00 88.88 101 LEU A O 1
ATOM 760 N N . ARG A 1 102 ? -10.632 -10.654 4.837 1.00 88.75 102 ARG A N 1
ATOM 761 C CA . ARG A 1 102 ? -11.411 -10.444 3.608 1.00 88.75 102 ARG A CA 1
ATOM 762 C C . ARG A 1 102 ? -11.051 -9.148 2.885 1.00 88.75 102 ARG A C 1
ATOM 764 O O . ARG A 1 102 ? -11.031 -9.131 1.665 1.00 88.75 102 ARG A O 1
ATOM 771 N N . ARG A 1 103 ? -10.785 -8.060 3.614 1.00 87.62 103 ARG A N 1
ATOM 772 C CA . ARG A 1 103 ? -10.494 -6.747 3.008 1.00 87.62 103 ARG A CA 1
ATOM 773 C C . ARG A 1 103 ? -9.054 -6.582 2.541 1.00 87.62 103 ARG A C 1
ATOM 775 O O . ARG A 1 103 ? -8.836 -5.838 1.601 1.00 87.62 103 ARG A O 1
ATOM 782 N N . LEU A 1 104 ? -8.096 -7.192 3.234 1.00 88.00 104 LEU A N 1
ATOM 783 C CA . LEU A 1 104 ? -6.659 -7.052 2.964 1.00 88.00 104 LEU A CA 1
ATOM 784 C C . LEU A 1 104 ? -6.083 -8.345 2.385 1.00 88.00 104 LEU A C 1
ATOM 786 O O . LEU A 1 104 ? -5.384 -8.299 1.384 1.00 88.00 104 LEU A O 1
ATOM 790 N N . GLY A 1 105 ? -6.429 -9.494 2.970 1.00 85.69 105 GLY A N 1
ATOM 791 C CA . GLY A 1 105 ? -5.917 -10.797 2.542 1.00 85.69 105 GLY A CA 1
ATOM 792 C C . GLY A 1 105 ? -6.421 -11.241 1.169 1.00 85.69 105 GLY A C 1
ATOM 793 O O . GLY A 1 105 ? -5.639 -11.787 0.405 1.00 85.69 105 GLY A O 1
ATOM 794 N N . VAL A 1 106 ? -7.686 -10.972 0.814 1.00 89.19 106 VAL A N 1
ATOM 795 C CA . VAL A 1 106 ? -8.190 -11.308 -0.534 1.00 89.19 106 VAL A CA 1
ATOM 796 C C . VAL A 1 106 ? -7.482 -10.482 -1.615 1.00 89.19 106 VAL A C 1
ATOM 798 O O . VAL A 1 106 ? -6.944 -11.099 -2.529 1.00 89.19 106 VAL A O 1
ATOM 801 N N . PRO A 1 107 ? -7.396 -9.135 -1.530 1.00 88.12 107 PRO A N 1
ATOM 802 C CA . PRO A 1 107 ? -6.613 -8.369 -2.500 1.00 88.12 107 PRO A CA 1
ATOM 803 C C . PRO A 1 107 ? -5.139 -8.772 -2.550 1.00 88.12 107 PRO A C 1
ATOM 805 O O . PRO A 1 107 ? -4.585 -8.853 -3.641 1.00 88.12 107 PRO A O 1
ATOM 808 N N . LEU A 1 108 ? -4.530 -9.060 -1.392 1.00 87.94 108 LEU A N 1
ATOM 809 C CA . LEU A 1 108 ? -3.152 -9.540 -1.306 1.00 87.94 108 LEU A CA 1
ATOM 810 C C . LEU A 1 108 ? -2.986 -10.844 -2.093 1.00 87.94 108 LEU A C 1
ATOM 812 O O . LEU A 1 108 ? -2.190 -10.884 -3.017 1.00 87.94 108 LEU A O 1
ATOM 816 N N . LEU A 1 109 ? -3.791 -11.867 -1.791 1.00 87.25 109 LEU A N 1
ATOM 817 C CA . LEU A 1 109 ? -3.716 -13.180 -2.436 1.00 87.25 109 LEU A CA 1
ATOM 818 C C . LEU A 1 109 ? -3.969 -13.102 -3.945 1.00 87.25 109 LEU A C 1
ATOM 820 O O . LEU A 1 109 ? -3.275 -13.741 -4.729 1.00 87.25 109 LEU A O 1
ATOM 824 N N . VAL A 1 110 ? -4.968 -12.317 -4.358 1.00 89.12 110 VAL A N 1
ATOM 825 C CA . VAL A 1 110 ? -5.267 -12.115 -5.780 1.00 89.12 110 VAL A CA 1
ATOM 826 C C . VAL A 1 110 ? -4.069 -11.474 -6.476 1.00 89.12 110 VAL A C 1
ATOM 828 O O . VAL A 1 110 ? -3.663 -11.940 -7.536 1.00 89.12 110 VAL A O 1
ATOM 831 N N . PHE A 1 111 ? -3.460 -10.450 -5.880 1.00 87.00 111 PHE A N 1
ATOM 832 C CA . PHE A 1 111 ? -2.288 -9.821 -6.472 1.00 87.00 111 PHE A CA 1
ATOM 833 C C . PHE A 1 111 ? -1.094 -10.783 -6.544 1.00 87.00 111 PHE A C 1
ATOM 835 O O . PHE A 1 111 ? -0.530 -10.957 -7.620 1.00 87.00 111 PHE A O 1
ATOM 842 N N . THR A 1 112 ? -0.737 -11.437 -5.438 1.00 85.19 112 THR A N 1
ATOM 843 C CA . THR A 1 112 ? 0.484 -12.253 -5.340 1.00 85.19 112 THR A CA 1
ATOM 844 C C . THR A 1 112 ? 0.418 -13.560 -6.118 1.00 85.19 112 THR A C 1
ATOM 846 O O . THR A 1 112 ? 1.434 -14.003 -6.639 1.00 85.19 112 THR A O 1
ATOM 849 N N . VAL A 1 113 ? -0.759 -14.178 -6.227 1.00 85.50 113 VAL A N 1
ATOM 850 C CA . VAL A 1 113 ? -0.910 -15.482 -6.895 1.00 85.50 113 VAL A CA 1
ATOM 851 C C . VAL A 1 113 ? -1.398 -15.335 -8.331 1.00 85.50 113 VAL A C 1
ATOM 853 O O . VAL A 1 113 ? -0.983 -16.103 -9.195 1.00 85.50 113 VAL A O 1
ATOM 856 N N . VAL A 1 114 ? -2.285 -14.374 -8.606 1.00 86.75 114 VAL A N 1
ATOM 857 C CA . VAL A 1 114 ? -2.961 -14.282 -9.911 1.00 86.75 114 VAL A CA 1
ATOM 858 C C . VAL A 1 114 ? -2.338 -13.221 -10.806 1.00 86.75 114 VAL A C 1
ATOM 860 O O . VAL A 1 114 ? -2.180 -13.468 -11.995 1.00 86.75 114 VAL A O 1
ATOM 863 N N . LEU A 1 115 ? -1.998 -12.042 -10.280 1.00 85.50 115 LEU A N 1
ATOM 864 C CA . LEU A 1 115 ? -1.497 -10.941 -11.115 1.00 85.50 115 LEU A CA 1
ATOM 865 C C . LEU A 1 115 ? 0.027 -10.965 -11.245 1.00 85.50 115 LEU A C 1
ATOM 867 O O . LEU A 1 115 ? 0.547 -10.778 -12.343 1.00 85.50 115 LEU A O 1
ATOM 871 N N . TRP A 1 116 ? 0.737 -11.181 -10.139 1.00 85.31 116 TRP A N 1
ATOM 872 C CA . TRP A 1 116 ? 2.191 -11.055 -10.086 1.00 85.31 116 TRP A CA 1
ATOM 873 C C . TRP A 1 116 ? 2.925 -12.120 -10.919 1.00 85.31 116 TRP A C 1
ATOM 875 O O . TRP A 1 116 ? 3.719 -11.733 -11.777 1.00 85.31 116 TRP A O 1
ATOM 885 N N . PRO A 1 117 ? 2.637 -13.432 -10.791 1.00 83.94 117 PRO A N 1
ATOM 886 C CA . PRO A 1 117 ? 3.416 -14.453 -11.489 1.00 83.94 117 PRO A CA 1
ATOM 887 C C . PRO A 1 117 ? 3.294 -14.382 -13.021 1.00 83.94 117 PRO A C 1
ATOM 889 O O . PRO A 1 117 ? 4.326 -14.437 -13.690 1.00 83.94 117 PRO A O 1
ATOM 892 N N . PRO A 1 118 ? 2.095 -14.194 -13.619 1.00 85.62 118 PRO A N 1
ATOM 893 C CA . PRO A 1 118 ? 1.982 -14.013 -15.066 1.00 85.62 118 PRO A CA 1
ATOM 894 C C . PRO A 1 118 ? 2.688 -12.757 -15.576 1.00 85.62 118 PRO A C 1
ATOM 896 O O . PRO A 1 118 ? 3.243 -12.784 -16.673 1.00 85.62 118 PRO A O 1
ATOM 899 N N . LEU A 1 119 ? 2.678 -11.670 -14.794 1.00 84.25 119 LEU A N 1
ATOM 900 C CA . LEU A 1 119 ? 3.360 -10.432 -15.158 1.00 84.25 119 LEU A CA 1
ATOM 901 C C . LEU A 1 119 ? 4.874 -10.655 -15.236 1.00 84.25 119 LEU A C 1
ATOM 903 O O . LEU A 1 119 ? 5.469 -10.362 -16.269 1.00 84.25 119 LEU A O 1
ATOM 907 N N . VAL A 1 120 ? 5.474 -11.231 -14.189 1.00 81.62 120 VAL A N 1
ATOM 908 C CA . VAL A 1 120 ? 6.912 -11.554 -14.157 1.00 81.62 120 VAL A CA 1
ATOM 909 C C . VAL A 1 120 ? 7.270 -12.535 -15.270 1.00 81.62 120 VAL A C 1
ATOM 911 O O . VAL A 1 120 ? 8.185 -12.277 -16.044 1.00 81.62 120 VAL A O 1
ATOM 914 N N . TYR A 1 121 ? 6.477 -13.595 -15.443 1.00 83.94 121 TYR A N 1
ATOM 915 C CA . TYR A 1 121 ? 6.680 -14.572 -16.510 1.00 83.94 121 TYR A CA 1
ATOM 916 C C . TYR A 1 121 ? 6.710 -13.927 -17.901 1.00 83.94 121 TYR A C 1
ATOM 918 O O . TYR A 1 121 ? 7.587 -14.234 -18.709 1.00 83.94 121 TYR A O 1
ATOM 926 N N . LEU A 1 122 ? 5.757 -13.040 -18.199 1.00 84.00 122 LEU A N 1
ATOM 927 C CA . LEU A 1 122 ? 5.693 -12.362 -19.491 1.00 84.00 122 LEU A CA 1
ATOM 928 C C . LEU A 1 122 ? 6.894 -11.430 -19.701 1.00 84.00 122 LEU A C 1
ATOM 930 O O . LEU A 1 122 ? 7.427 -11.374 -20.808 1.00 84.00 122 LEU A O 1
ATOM 934 N N . MET A 1 123 ? 7.340 -10.735 -18.653 1.00 80.12 123 MET A N 1
ATOM 935 C CA . MET A 1 123 ? 8.512 -9.857 -18.714 1.00 80.12 123 MET A CA 1
ATOM 936 C C . MET A 1 123 ? 9.818 -10.630 -18.917 1.00 80.12 123 MET A C 1
ATOM 938 O O . MET A 1 123 ? 10.616 -10.262 -19.783 1.00 80.12 123 MET A O 1
ATOM 942 N N . ASP A 1 124 ? 10.019 -11.731 -18.195 1.00 82.25 124 ASP A N 1
ATOM 943 C CA . ASP A 1 124 ? 11.206 -12.580 -18.345 1.00 82.25 124 ASP A CA 1
ATOM 944 C C . ASP A 1 124 ? 11.266 -13.174 -19.756 1.00 82.25 124 ASP A C 1
ATOM 946 O O . ASP A 1 124 ? 12.301 -13.134 -20.423 1.00 82.25 124 ASP A O 1
ATOM 950 N N . ARG A 1 125 ? 10.117 -13.624 -20.279 1.00 82.75 125 ARG A N 1
ATOM 951 C CA . ARG A 1 125 ? 9.987 -14.099 -21.664 1.00 82.75 125 ARG A CA 1
ATOM 952 C C . ARG A 1 125 ? 10.293 -13.017 -22.695 1.00 82.75 125 ARG A C 1
ATOM 954 O O . ARG A 1 125 ? 10.930 -13.326 -23.698 1.00 82.75 125 ARG A O 1
ATOM 961 N N . ALA A 1 126 ? 9.838 -11.784 -22.474 1.00 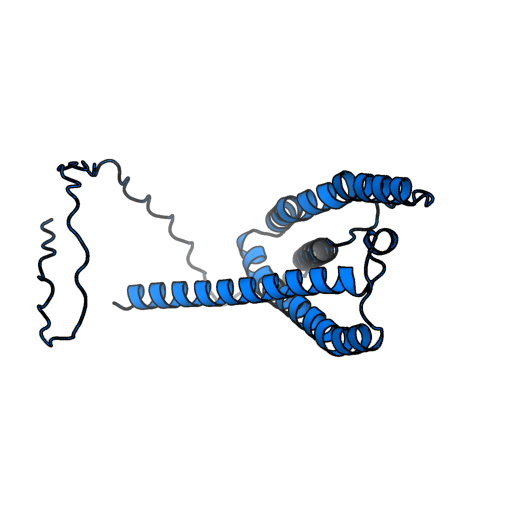81.44 126 ALA A N 1
ATOM 962 C CA . ALA A 1 126 ? 10.077 -10.666 -23.387 1.00 81.44 126 ALA A CA 1
ATOM 963 C C . ALA A 1 126 ? 11.549 -10.219 -23.406 1.00 81.44 126 ALA A C 1
ATOM 965 O O . ALA A 1 126 ? 12.029 -9.741 -24.428 1.00 81.44 126 ALA A O 1
ATOM 966 N N . THR A 1 127 ? 12.269 -10.395 -22.296 1.00 79.38 127 THR A N 1
ATOM 967 C CA . THR A 1 127 ? 13.678 -9.990 -22.148 1.00 79.38 127 THR A CA 1
ATOM 968 C C . THR A 1 127 ? 14.679 -11.123 -22.387 1.00 79.38 127 THR A C 1
ATOM 970 O O . THR A 1 127 ? 15.882 -10.880 -22.390 1.00 79.38 127 THR A O 1
ATOM 973 N N . GLY A 1 1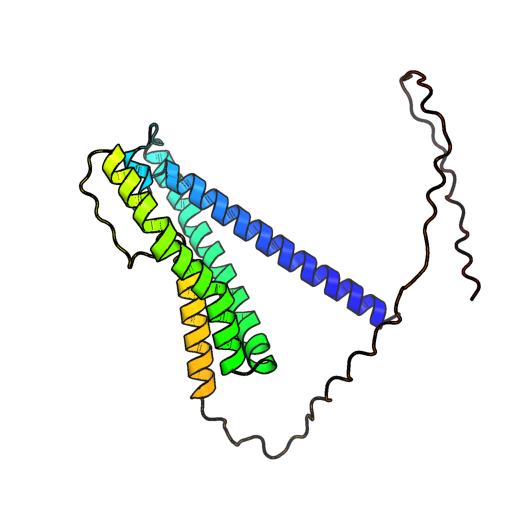28 ? 14.207 -12.355 -22.600 1.00 78.88 128 GLY A N 1
ATOM 974 C CA . GLY A 1 128 ? 15.055 -13.533 -22.810 1.00 78.88 128 GLY A CA 1
ATOM 975 C C . GLY A 1 128 ? 15.666 -14.114 -21.528 1.00 78.88 128 GLY A C 1
ATOM 976 O O . GLY A 1 128 ? 16.518 -15.000 -21.614 1.00 78.88 128 GLY A O 1
ATOM 977 N N . HIS A 1 129 ? 15.237 -13.653 -20.350 1.00 77.50 129 HIS A N 1
ATOM 978 C CA . HIS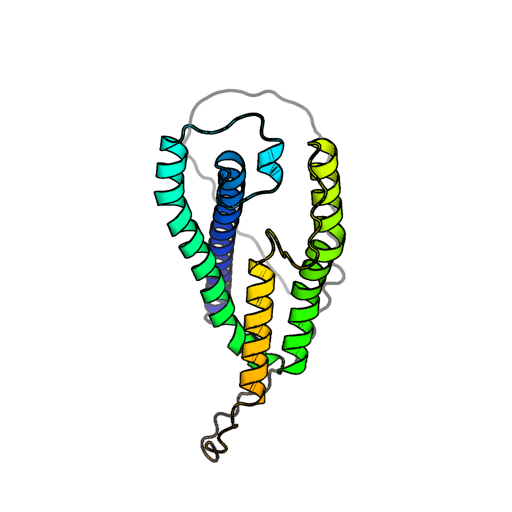 A 1 129 ? 15.650 -14.215 -19.065 1.00 77.50 129 HIS A CA 1
ATOM 979 C C . HIS A 1 129 ? 14.921 -15.534 -18.776 1.00 77.50 129 HIS A C 1
ATOM 981 O O . HIS A 1 129 ? 13.842 -15.820 -19.304 1.00 77.50 129 HIS A O 1
ATOM 987 N N . ARG A 1 130 ? 15.527 -16.377 -17.930 1.00 74.44 130 ARG A N 1
ATOM 988 C CA . ARG A 1 130 ? 14.850 -17.583 -17.443 1.00 74.44 130 ARG A CA 1
ATOM 989 C C . ARG A 1 130 ? 13.729 -17.153 -16.494 1.00 74.44 130 ARG A C 1
ATOM 991 O O . ARG A 1 130 ? 14.021 -16.390 -15.582 1.00 74.44 130 ARG A O 1
ATOM 998 N N . PRO A 1 131 ? 12.490 -17.638 -16.685 1.00 68.56 131 PRO A N 1
ATOM 999 C CA . PRO A 1 131 ? 11.380 -17.240 -15.837 1.00 68.56 131 PRO A CA 1
ATOM 1000 C C . PRO A 1 131 ? 11.585 -17.769 -14.415 1.00 68.56 131 PRO A C 1
ATOM 1002 O O . PRO A 1 131 ? 11.447 -18.971 -14.173 1.00 68.56 131 PRO A O 1
ATOM 1005 N N . GLU A 1 132 ? 11.888 -16.874 -13.479 1.00 70.19 132 GLU A N 1
ATOM 1006 C CA . GLU A 1 132 ? 11.970 -17.170 -12.046 1.00 70.19 132 GLU A CA 1
ATOM 1007 C C . GLU A 1 132 ? 10.690 -16.691 -11.363 1.00 70.19 132 GLU A C 1
ATOM 1009 O O . GLU A 1 132 ? 10.617 -15.652 -10.711 1.00 70.19 132 GLU A O 1
ATOM 1014 N N . VAL A 1 133 ? 9.625 -17.471 -11.539 1.00 67.12 133 VAL A N 1
ATOM 1015 C CA . VAL A 1 133 ? 8.324 -17.165 -10.944 1.00 67.12 133 VAL A CA 1
ATOM 1016 C C . VAL A 1 133 ? 8.295 -17.607 -9.482 1.00 67.12 133 VAL A C 1
ATOM 1018 O O . VAL A 1 133 ? 8.194 -18.796 -9.181 1.00 67.12 133 VAL A O 1
ATOM 1021 N N . SER A 1 134 ? 8.354 -16.639 -8.566 1.00 67.81 134 SER A N 1
ATOM 1022 C CA . SER A 1 134 ? 8.120 -16.859 -7.137 1.00 67.81 134 SER A CA 1
ATOM 1023 C C . SER A 1 134 ? 6.683 -16.499 -6.765 1.00 67.81 134 SER A C 1
ATOM 1025 O O . SER A 1 134 ? 6.229 -15.381 -6.994 1.00 67.81 134 SER A O 1
ATOM 1027 N N . PHE A 1 135 ? 5.972 -17.444 -6.147 1.00 67.50 135 PHE A N 1
ATOM 1028 C CA . PHE A 1 135 ? 4.617 -17.232 -5.616 1.00 67.50 135 PHE A CA 1
ATOM 1029 C C . PHE A 1 135 ? 4.613 -16.666 -4.189 1.00 67.50 135 PHE A C 1
ATOM 1031 O O . PHE A 1 135 ? 3.554 -16.340 -3.654 1.00 67.50 135 PHE A O 1
ATOM 1038 N N . THR A 1 136 ? 5.788 -16.583 -3.565 1.00 66.44 136 THR A N 1
ATOM 1039 C CA . THR A 1 136 ? 5.948 -16.162 -2.167 1.00 66.44 136 THR A CA 1
ATOM 1040 C C . THR A 1 136 ? 6.351 -14.698 -2.058 1.00 66.44 136 THR A C 1
ATOM 1042 O O . THR A 1 136 ? 6.288 -14.144 -0.968 1.00 66.44 136 THR A O 1
ATOM 1045 N N . ASP A 1 137 ? 6.759 -14.066 -3.160 1.00 69.94 137 ASP A N 1
ATOM 1046 C CA . ASP A 1 137 ? 7.121 -12.655 -3.155 1.00 69.94 137 ASP A CA 1
ATOM 1047 C C . ASP A 1 137 ? 5.853 -11.788 -3.236 1.00 69.94 137 ASP A C 1
ATOM 1049 O O . ASP A 1 137 ? 5.165 -11.788 -4.264 1.00 69.94 137 ASP A O 1
ATOM 1053 N N . PRO A 1 138 ? 5.518 -11.029 -2.177 1.00 66.69 138 PRO A N 1
ATOM 1054 C CA . PRO A 1 138 ? 4.416 -10.084 -2.225 1.00 66.69 138 PRO A CA 1
ATOM 1055 C C . PRO A 1 138 ? 4.704 -8.930 -3.188 1.00 66.69 138 PRO A C 1
ATOM 1057 O O . PRO A 1 138 ? 3.801 -8.160 -3.520 1.00 66.69 138 PRO A O 1
ATOM 1060 N N . GLY A 1 139 ? 5.957 -8.755 -3.607 1.00 74.94 139 GLY A N 1
ATOM 1061 C CA . GLY A 1 139 ? 6.412 -7.626 -4.392 1.00 74.94 139 GLY A CA 1
ATOM 1062 C C . GLY A 1 139 ? 5.969 -6.315 -3.746 1.00 74.94 139 GLY A C 1
ATOM 1063 O O . GLY A 1 139 ? 6.185 -6.038 -2.565 1.00 74.94 139 GLY A O 1
ATOM 1064 N N . HIS A 1 140 ? 5.263 -5.503 -4.523 1.00 77.75 140 HIS A N 1
ATOM 1065 C CA . HIS A 1 140 ? 4.872 -4.146 -4.145 1.00 77.75 140 HIS A CA 1
ATOM 1066 C C . HIS A 1 140 ? 3.770 -4.078 -3.077 1.00 77.75 140 HIS A C 1
ATOM 1068 O O . HIS A 1 140 ? 3.596 -3.031 -2.452 1.00 77.75 140 HIS A O 1
ATOM 1074 N N . VAL A 1 141 ? 3.039 -5.172 -2.826 1.00 85.44 141 VAL A N 1
ATOM 1075 C CA . VAL A 1 141 ? 1.950 -5.208 -1.830 1.00 85.44 141 VAL A CA 1
ATOM 1076 C C . VAL A 1 141 ? 2.412 -5.636 -0.433 1.00 85.44 141 VAL A C 1
ATOM 1078 O O . VAL A 1 141 ? 1.573 -5.793 0.456 1.00 85.44 141 VAL A O 1
ATOM 1081 N N . TRP A 1 142 ? 3.727 -5.740 -0.199 1.00 86.38 142 TRP A N 1
ATOM 1082 C CA . TRP A 1 142 ? 4.335 -6.076 1.100 1.00 86.38 142 TRP A CA 1
ATOM 1083 C C . TRP A 1 142 ? 3.739 -5.277 2.269 1.00 86.38 142 TRP A C 1
ATOM 1085 O O . TRP A 1 142 ? 3.479 -5.810 3.345 1.00 86.38 142 TRP A O 1
ATOM 1095 N N . PHE A 1 143 ? 3.440 -3.993 2.057 1.00 87.50 143 PHE A N 1
ATOM 1096 C CA . PHE A 1 143 ? 2.843 -3.143 3.083 1.00 87.50 143 PHE A CA 1
ATOM 1097 C C . PHE A 1 143 ? 1.503 -3.714 3.585 1.00 87.50 143 PHE A C 1
ATOM 1099 O O . PHE A 1 143 ? 1.249 -3.762 4.788 1.00 87.50 143 PHE A O 1
ATOM 1106 N N . VAL A 1 144 ? 0.654 -4.205 2.677 1.00 87.75 144 VAL A N 1
ATOM 1107 C CA . VAL A 1 144 ? -0.649 -4.807 3.007 1.00 87.75 144 VAL A CA 1
ATOM 1108 C C . VAL A 1 144 ? -0.476 -6.093 3.811 1.00 87.75 144 VAL A C 1
ATOM 1110 O O . VAL A 1 144 ? -1.225 -6.321 4.765 1.00 87.75 144 VAL A O 1
ATOM 1113 N N . GLU A 1 145 ? 0.513 -6.908 3.455 1.00 87.38 145 GLU A N 1
ATOM 1114 C CA . GLU A 1 145 ? 0.853 -8.127 4.184 1.00 87.38 145 GLU A CA 1
ATOM 1115 C C . GLU A 1 145 ? 1.275 -7.815 5.620 1.00 87.38 145 GLU A C 1
ATOM 1117 O O . GLU A 1 145 ? 0.709 -8.365 6.566 1.00 87.38 145 GLU A O 1
ATOM 1122 N N . VAL A 1 146 ? 2.192 -6.865 5.809 1.00 88.75 146 VAL A N 1
ATOM 1123 C CA . VAL A 1 146 ? 2.661 -6.472 7.142 1.00 88.75 146 VAL A CA 1
ATOM 1124 C C . VAL A 1 146 ? 1.505 -5.911 7.984 1.00 88.75 146 VAL A C 1
ATOM 1126 O O . VAL A 1 146 ? 1.379 -6.240 9.165 1.00 88.75 146 VAL A O 1
ATOM 1129 N N . LEU A 1 147 ? 0.585 -5.137 7.391 1.00 88.44 147 LEU A N 1
ATOM 1130 C CA . LEU A 1 147 ? -0.631 -4.675 8.081 1.00 88.44 147 LEU A CA 1
ATOM 1131 C C . LEU A 1 147 ? -1.536 -5.828 8.513 1.00 88.44 147 LEU A C 1
ATOM 1133 O O . LEU A 1 147 ? -2.143 -5.772 9.591 1.00 88.44 147 LEU A O 1
ATOM 1137 N N . LEU A 1 148 ? -1.671 -6.848 7.667 1.00 87.19 148 LEU A N 1
ATOM 1138 C CA . LEU A 1 148 ? -2.451 -8.037 7.971 1.00 87.19 148 LEU A CA 1
ATOM 1139 C C . LEU A 1 148 ? -1.804 -8.817 9.120 1.00 87.19 148 LEU A C 1
ATOM 1141 O O . LEU A 1 148 ? -2.502 -9.135 10.084 1.00 87.19 148 LEU A O 1
ATOM 1145 N N . LEU A 1 149 ? -0.489 -9.039 9.072 1.00 88.12 149 LEU A N 1
ATOM 1146 C CA . LEU A 1 149 ? 0.276 -9.705 10.127 1.00 88.12 149 LEU A CA 1
ATOM 1147 C C . LEU A 1 149 ? 0.155 -8.968 11.462 1.00 88.12 149 LEU A C 1
ATOM 1149 O O . LEU A 1 149 ? -0.223 -9.582 12.459 1.00 88.12 149 LEU A O 1
ATOM 1153 N N . PHE A 1 150 ? 0.358 -7.648 11.491 1.00 87.44 150 PHE A N 1
ATOM 1154 C CA . PHE A 1 150 ? 0.178 -6.860 12.714 1.00 87.44 150 PHE A CA 1
ATOM 1155 C C . PHE A 1 150 ? -1.259 -6.914 13.234 1.00 87.44 150 PHE A C 1
ATOM 1157 O O . PHE A 1 150 ? -1.479 -7.044 14.439 1.00 87.44 150 PHE A O 1
ATOM 1164 N N . SER A 1 151 ? -2.253 -6.855 12.345 1.00 85.50 151 SER A N 1
ATOM 1165 C CA . SER A 1 151 ? -3.663 -6.939 12.738 1.00 85.50 151 SER A CA 1
ATOM 1166 C C . SER A 1 151 ? -4.002 -8.294 13.362 1.00 85.50 151 SER A C 1
ATOM 1168 O O . SER A 1 151 ? -4.714 -8.350 14.368 1.00 85.50 151 SER A O 1
ATOM 1170 N N . LEU A 1 152 ? -3.509 -9.387 12.775 1.00 86.94 152 LEU A N 1
ATOM 1171 C CA . LEU A 1 152 ? -3.721 -10.743 13.275 1.00 86.94 152 LEU A CA 1
ATOM 1172 C C . LEU A 1 152 ? -2.955 -10.984 14.576 1.00 86.94 152 LEU A C 1
ATOM 1174 O O . LEU A 1 152 ? -3.550 -11.476 15.533 1.00 86.94 152 LEU A O 1
ATOM 1178 N N . GLY A 1 153 ? -1.690 -10.565 14.647 1.00 86.69 153 GLY A N 1
ATOM 1179 C CA . GLY A 1 153 ? -0.866 -10.642 15.852 1.00 86.69 153 GLY A CA 1
ATOM 1180 C C . GLY A 1 153 ? -1.499 -9.887 17.017 1.00 86.69 153 GLY A C 1
ATOM 1181 O O . GLY A 1 153 ? -1.684 -10.451 18.093 1.00 86.69 153 GLY A O 1
ATOM 1182 N N . TYR A 1 154 ? -1.956 -8.653 16.792 1.00 86.56 154 TYR A N 1
ATOM 1183 C CA . TYR A 1 154 ? -2.638 -7.873 17.824 1.00 86.56 154 TYR A CA 1
ATOM 1184 C C . TYR A 1 154 ? -3.960 -8.522 18.268 1.00 86.56 154 TYR A C 1
ATOM 1186 O O . TYR A 1 154 ? -4.273 -8.565 19.458 1.00 86.56 154 TYR A O 1
ATOM 1194 N N . ALA A 1 155 ? -4.734 -9.088 17.335 1.00 84.94 155 ALA A N 1
ATOM 1195 C CA . ALA A 1 155 ? -5.955 -9.818 17.672 1.00 84.94 155 ALA A CA 1
ATOM 1196 C C . ALA A 1 155 ? -5.679 -11.121 18.443 1.00 84.94 155 ALA A C 1
ATOM 1198 O O . ALA A 1 155 ? -6.485 -11.487 19.300 1.00 84.94 155 ALA A O 1
ATOM 1199 N N . ALA A 1 156 ? -4.573 -11.812 18.152 1.00 85.31 156 ALA A N 1
ATOM 1200 C CA . ALA A 1 156 ? -4.137 -13.011 18.861 1.00 85.31 156 ALA A CA 1
ATOM 1201 C C . ALA A 1 156 ? -3.707 -12.671 20.291 1.00 85.31 156 ALA A C 1
ATOM 1203 O O . ALA A 1 156 ? -4.248 -13.251 21.230 1.00 85.31 156 ALA A O 1
ATOM 1204 N N . VAL A 1 157 ? -2.853 -11.655 20.461 1.00 86.25 157 VAL A N 1
ATOM 1205 C CA . VAL A 1 157 ? -2.442 -11.145 21.779 1.00 86.25 157 VAL A CA 1
ATOM 1206 C C . VAL A 1 157 ? -3.656 -10.708 22.594 1.00 86.25 157 VAL A C 1
ATOM 1208 O O . VAL A 1 157 ? -3.754 -11.035 23.766 1.00 86.25 157 VAL A O 1
ATOM 1211 N N . TRP A 1 158 ? -4.645 -10.038 21.995 1.00 83.06 158 TRP A N 1
ATOM 1212 C CA . TRP A 1 158 ? -5.853 -9.644 22.729 1.00 83.06 158 TRP A CA 1
ATOM 1213 C C . TRP A 1 158 ? -6.750 -10.820 23.144 1.00 83.06 158 TRP A C 1
ATOM 1215 O O . TRP A 1 158 ? -7.518 -10.704 24.099 1.00 83.06 158 TRP A O 1
ATOM 1225 N N . ARG A 1 159 ? -6.689 -11.954 22.436 1.00 82.31 159 ARG A N 1
ATOM 1226 C CA . ARG A 1 159 ? -7.402 -13.178 22.835 1.00 82.31 159 ARG A CA 1
ATOM 1227 C C . ARG A 1 159 ? -6.707 -13.896 23.984 1.00 82.31 159 ARG A C 1
ATOM 1229 O O . ARG A 1 159 ? -7.406 -14.462 24.817 1.00 82.31 159 ARG A O 1
ATOM 1236 N N . THR A 1 160 ? -5.377 -13.906 23.987 1.00 80.19 160 THR A N 1
ATOM 1237 C CA . THR A 1 160 ? -4.555 -14.626 24.969 1.00 80.19 160 THR A CA 1
ATOM 1238 C C . THR A 1 160 ? -4.176 -13.774 26.173 1.00 80.19 160 THR A C 1
ATOM 1240 O O . THR A 1 160 ? -3.804 -14.328 27.203 1.00 80.19 160 THR A O 1
ATOM 1243 N N . ALA A 1 161 ? -4.301 -12.447 26.077 1.00 77.12 161 ALA A N 1
ATOM 1244 C CA . ALA A 1 161 ? -4.092 -11.539 27.190 1.00 77.12 161 ALA A CA 1
ATOM 1245 C C . ALA A 1 161 ? -5.011 -11.953 28.349 1.00 77.12 161 ALA A C 1
ATOM 1247 O O . ALA A 1 161 ? -6.236 -12.006 28.161 1.00 77.12 161 ALA A O 1
ATOM 1248 N N . PRO A 1 162 ? -4.451 -12.231 29.542 1.00 59.47 162 PRO A N 1
ATOM 1249 C CA . PRO A 1 162 ? -5.248 -12.458 30.729 1.00 59.47 162 PRO A CA 1
ATOM 1250 C C . PRO A 1 162 ? -6.187 -11.269 30.874 1.00 59.47 162 PRO A C 1
ATOM 1252 O O . PRO A 1 162 ? -5.746 -10.125 31.008 1.00 59.47 162 PRO A O 1
ATOM 1255 N N . ARG A 1 163 ? -7.497 -11.518 30.814 1.00 59.09 163 ARG A N 1
ATOM 1256 C CA . ARG A 1 163 ? -8.450 -10.547 31.336 1.00 59.09 163 ARG A CA 1
ATOM 1257 C C . ARG A 1 163 ? -8.138 -10.498 32.816 1.00 59.09 163 ARG A C 1
ATOM 1259 O O . ARG A 1 163 ? -8.537 -11.407 33.535 1.00 59.09 163 ARG A O 1
ATOM 1266 N N . SER A 1 164 ? -7.354 -9.515 33.250 1.00 47.56 164 SER A N 1
ATOM 1267 C CA . SER A 1 164 ? -7.201 -9.275 34.670 1.00 47.56 164 SER A CA 1
ATOM 1268 C C . SER A 1 164 ? -8.611 -9.043 35.193 1.00 47.56 164 SER A C 1
ATOM 1270 O O . SER A 1 164 ? -9.275 -8.049 34.891 1.00 47.56 164 SER A O 1
ATOM 1272 N N . SER A 1 165 ? -9.109 -10.034 35.921 1.00 51.50 165 SER A N 1
ATOM 1273 C CA . SER A 1 165 ? -10.297 -9.946 36.753 1.00 51.50 165 SER A CA 1
ATOM 1274 C C . SER A 1 165 ? -9.969 -9.007 37.916 1.00 51.50 165 SER A C 1
ATOM 1276 O O . SER A 1 165 ? -9.925 -9.403 39.070 1.00 51.50 165 SER A O 1
ATOM 1278 N N . SER A 1 166 ? -9.638 -7.758 37.609 1.00 51.25 166 SER A N 1
ATOM 1279 C CA . SER A 1 166 ? -9.255 -6.726 38.568 1.00 51.25 166 SER A CA 1
ATOM 1280 C C . SER A 1 166 ? -9.938 -5.426 38.172 1.00 51.25 166 SER A C 1
ATOM 1282 O O . SER A 1 166 ? -9.319 -4.393 37.960 1.00 51.25 166 SER A O 1
ATOM 1284 N N . ALA A 1 167 ? -11.256 -5.520 38.020 1.00 52.03 167 ALA A N 1
ATOM 1285 C CA . ALA A 1 167 ? -12.177 -4.394 38.094 1.00 52.03 167 ALA A CA 1
ATOM 1286 C C . ALA A 1 167 ? -13.558 -4.898 38.546 1.00 52.03 167 ALA A C 1
ATOM 1288 O O . ALA A 1 167 ? -14.591 -4.561 37.968 1.00 52.03 167 ALA A O 1
ATOM 1289 N N . ALA A 1 168 ? -13.584 -5.733 39.588 1.00 53.81 168 ALA A N 1
ATOM 1290 C CA . ALA A 1 168 ? -14.744 -5.769 40.462 1.00 53.81 168 ALA A CA 1
ATOM 1291 C C . ALA A 1 168 ? -14.736 -4.442 41.236 1.00 53.81 168 ALA A C 1
ATOM 1293 O O . ALA A 1 168 ? -13.881 -4.224 42.086 1.00 53.81 168 ALA A O 1
ATOM 1294 N N . GLY A 1 169 ? -15.642 -3.530 40.880 1.00 51.97 169 GLY A N 1
ATOM 1295 C CA . GLY A 1 169 ? -15.902 -2.322 41.665 1.00 51.97 169 GLY A CA 1
ATOM 1296 C C . GLY A 1 169 ? -15.263 -1.036 41.145 1.00 51.97 169 GLY A C 1
ATOM 1297 O O . GLY A 1 169 ? -14.424 -0.447 41.802 1.00 51.97 169 GLY A O 1
ATOM 1298 N N . THR A 1 170 ? -15.708 -0.533 39.997 1.00 52.62 170 THR A N 1
ATOM 1299 C CA . THR A 1 170 ? -16.061 0.894 39.855 1.00 52.62 170 THR A CA 1
ATOM 1300 C C . THR A 1 170 ? -16.936 1.038 38.616 1.00 52.62 170 THR A C 1
ATOM 1302 O O . THR A 1 170 ? -16.498 0.920 37.473 1.00 52.62 170 THR A O 1
ATOM 1305 N N . GLY A 1 171 ? -18.232 1.225 38.854 1.00 49.31 171 GLY A N 1
ATOM 1306 C CA . GLY A 1 171 ? -19.261 1.288 37.828 1.00 49.31 171 GLY A CA 1
ATOM 1307 C C . GLY A 1 171 ? -19.116 2.494 36.903 1.00 49.31 171 GLY A C 1
ATOM 1308 O O . GLY A 1 171 ? -19.815 3.488 37.062 1.00 49.31 171 GLY A O 1
ATOM 1309 N N . ARG A 1 172 ? -18.307 2.376 35.850 1.00 50.25 172 ARG A N 1
ATOM 1310 C CA . ARG A 1 172 ? -18.551 3.107 34.600 1.00 50.25 172 ARG A CA 1
ATOM 1311 C C . ARG A 1 172 ? -19.248 2.169 33.632 1.00 50.25 172 ARG A C 1
ATOM 1313 O O . ARG A 1 172 ? -18.666 1.629 32.697 1.00 50.25 172 ARG A O 1
ATOM 1320 N N . ARG A 1 173 ? -20.537 1.964 33.904 1.00 48.50 173 ARG A N 1
ATOM 1321 C CA . ARG A 1 173 ? -21.484 1.352 32.976 1.00 48.50 173 ARG A CA 1
ATOM 1322 C C . ARG A 1 173 ? -21.504 2.233 31.728 1.00 48.50 173 ARG A C 1
ATOM 1324 O O . ARG A 1 173 ? -22.090 3.311 31.742 1.00 48.50 173 ARG A O 1
ATOM 1331 N N . TRP A 1 174 ? -20.813 1.819 30.669 1.00 46.94 174 TRP A N 1
ATOM 1332 C CA . TRP A 1 174 ? -20.943 2.477 29.373 1.00 46.94 174 TRP A CA 1
ATOM 1333 C C . TRP A 1 174 ? -22.421 2.386 28.967 1.00 46.94 174 TRP A C 1
ATOM 1335 O O . TRP A 1 174 ? -22.960 1.272 28.956 1.00 46.94 174 TRP A O 1
ATOM 1345 N N . PRO A 1 175 ? -23.122 3.503 28.703 1.00 49.12 175 PRO A N 1
ATOM 1346 C CA . PRO A 1 175 ? -24.524 3.424 28.340 1.00 49.12 175 PRO A CA 1
ATOM 1347 C C . PRO A 1 175 ? -24.648 2.604 27.047 1.00 49.12 175 PRO A C 1
ATOM 1349 O O . PRO A 1 175 ? -23.884 2.835 26.099 1.00 49.12 175 PRO A O 1
ATOM 1352 N N . PRO A 1 176 ? -25.572 1.627 26.979 1.00 52.12 176 PRO A N 1
ATOM 1353 C CA . PRO A 1 176 ? -25.859 0.948 25.727 1.00 52.12 176 PRO A CA 1
ATOM 1354 C C . PRO A 1 176 ? -26.231 2.007 24.687 1.00 52.12 176 PRO A C 1
ATOM 1356 O O . PRO A 1 176 ? -27.009 2.924 24.959 1.00 52.12 176 PRO A O 1
ATOM 1359 N N . ARG A 1 177 ? -25.622 1.915 23.498 1.00 55.88 177 ARG A N 1
ATOM 1360 C CA . ARG A 1 177 ? -25.974 2.784 22.371 1.00 55.88 177 ARG A CA 1
ATOM 1361 C C . ARG A 1 177 ? -27.479 2.668 22.153 1.00 55.88 177 ARG A C 1
ATOM 1363 O O . ARG A 1 177 ? -27.967 1.570 21.900 1.00 55.88 177 ARG A O 1
ATOM 1370 N N . ARG A 1 178 ? -28.189 3.798 22.239 1.00 51.38 178 ARG A N 1
ATOM 1371 C CA . ARG A 1 178 ? -29.590 3.875 21.821 1.00 51.38 178 ARG A CA 1
ATOM 1372 C C . ARG A 1 178 ? -29.689 3.323 20.390 1.00 51.38 178 ARG A C 1
ATOM 1374 O O . ARG A 1 178 ? -28.815 3.654 19.576 1.00 51.38 178 ARG A O 1
ATOM 1381 N N . PRO A 1 179 ? -30.684 2.475 20.076 1.00 49.31 179 PRO A N 1
ATOM 1382 C CA . PRO A 1 179 ? -30.926 2.067 18.701 1.00 49.31 179 PRO A CA 1
ATOM 1383 C C . PRO A 1 179 ? -31.064 3.328 17.845 1.00 49.31 179 PRO A C 1
ATOM 1385 O O . PRO A 1 179 ? -31.680 4.308 18.267 1.00 49.31 179 PRO A O 1
ATOM 1388 N N . ARG A 1 180 ? -30.409 3.329 16.676 1.00 52.66 180 ARG A N 1
ATOM 1389 C CA . ARG A 1 180 ? -30.578 4.381 15.668 1.00 52.66 180 ARG A CA 1
ATOM 1390 C C . ARG A 1 180 ? -32.078 4.533 15.450 1.00 52.66 180 ARG A C 1
ATOM 1392 O O . ARG A 1 180 ? -32.703 3.586 14.983 1.00 52.66 180 ARG A O 1
ATOM 1399 N N . ALA A 1 181 ? -32.626 5.694 15.805 1.00 46.69 181 ALA A N 1
ATOM 1400 C CA . ALA A 1 181 ? -33.946 6.076 15.344 1.00 46.69 181 ALA A CA 1
ATOM 1401 C C . ALA A 1 181 ? -33.933 5.919 13.822 1.00 46.69 181 ALA A C 1
ATOM 1403 O O . ALA A 1 181 ? -33.036 6.437 13.147 1.00 46.69 181 ALA A O 1
ATOM 1404 N N . SER A 1 182 ? -34.861 5.114 13.317 1.00 44.78 182 SER A N 1
ATOM 1405 C CA . SER A 1 182 ? -35.180 5.030 11.903 1.00 44.78 182 SER A CA 1
ATOM 1406 C C . SER A 1 182 ? -35.331 6.452 11.378 1.00 44.78 182 SER A C 1
ATOM 1408 O O . SER A 1 182 ? -36.193 7.203 11.829 1.00 44.78 182 SER A O 1
ATOM 1410 N N . SER A 1 183 ? -34.434 6.832 10.475 1.00 48.69 183 SER A N 1
ATOM 1411 C CA . SER A 1 183 ? -34.546 8.042 9.672 1.00 48.69 183 SER A CA 1
ATOM 1412 C C . SER A 1 183 ? -35.961 8.130 9.087 1.00 48.69 183 SER A C 1
ATOM 1414 O O . SER A 1 183 ? -36.416 7.125 8.531 1.00 48.69 183 SER A O 1
ATOM 1416 N N . PRO A 1 184 ? -36.654 9.281 9.174 1.00 43.47 184 PRO A N 1
ATOM 1417 C CA . PRO A 1 184 ? -37.879 9.490 8.418 1.00 43.47 184 PRO A CA 1
ATOM 1418 C C . PRO A 1 184 ? -37.559 9.252 6.946 1.00 43.47 184 PRO A C 1
ATOM 1420 O O . PRO A 1 184 ? -36.564 9.770 6.432 1.00 43.47 184 PRO A O 1
ATOM 1423 N N . SER A 1 185 ? -38.356 8.419 6.284 1.00 44.62 185 SER A N 1
ATOM 1424 C CA . SER A 1 185 ? -38.247 8.205 4.851 1.00 44.62 185 SER A CA 1
ATOM 1425 C C . SER A 1 185 ? -38.445 9.547 4.149 1.00 44.62 185 SER A C 1
ATOM 1427 O O . SER A 1 185 ? -39.562 10.056 4.087 1.00 44.62 185 SER A O 1
ATOM 1429 N N . TRP A 1 186 ? -37.378 10.113 3.586 1.00 44.53 186 TRP A N 1
ATOM 1430 C CA . TRP A 1 186 ? -37.480 11.177 2.588 1.00 44.53 186 TRP A CA 1
ATOM 1431 C C . TRP A 1 186 ? -37.959 10.543 1.280 1.00 44.53 186 TRP A C 1
ATOM 1433 O O . TRP A 1 186 ? -37.217 10.375 0.319 1.00 44.53 186 TRP A O 1
ATOM 1443 N N . SER A 1 187 ? -39.203 10.079 1.284 1.00 46.53 187 SER A N 1
ATOM 1444 C CA . SER A 1 187 ? -39.932 9.684 0.091 1.00 46.53 187 SER A CA 1
ATOM 1445 C C . SER A 1 187 ? -40.853 10.841 -0.260 1.00 46.53 187 SER A C 1
ATOM 1447 O O . SER A 1 187 ? -41.781 11.125 0.487 1.00 46.53 187 SER A O 1
ATOM 1449 N N . ARG A 1 188 ? -40.591 11.452 -1.421 1.00 50.38 188 ARG A N 1
ATOM 1450 C CA . ARG A 1 188 ? -41.364 12.520 -2.083 1.00 50.38 188 ARG A CA 1
ATOM 1451 C C . ARG A 1 188 ? -41.142 13.943 -1.555 1.00 50.38 188 ARG A C 1
ATOM 1453 O O . ARG A 1 188 ? -42.009 14.527 -0.928 1.00 50.38 188 ARG A O 1
ATOM 1460 N N . CYS A 1 189 ? -40.049 14.553 -1.998 1.00 37.94 189 CYS A N 1
ATOM 1461 C CA . CYS A 1 189 ? -40.132 15.911 -2.538 1.00 37.94 189 CYS A CA 1
ATOM 1462 C C . CYS A 1 189 ? -39.609 15.840 -3.972 1.00 37.94 189 CYS A C 1
ATOM 1464 O O . CYS A 1 189 ? -38.410 15.698 -4.202 1.00 37.94 189 CYS A O 1
ATOM 1466 N N . GLY A 1 190 ? -40.532 15.814 -4.933 1.00 40.72 190 GLY A N 1
ATOM 1467 C CA . GLY A 1 190 ? -40.198 15.876 -6.348 1.00 40.72 190 GLY A CA 1
ATOM 1468 C C . GLY A 1 190 ? -39.728 17.283 -6.693 1.00 40.72 190 GLY A C 1
ATOM 1469 O O . GLY A 1 190 ? -40.510 18.224 -6.625 1.00 40.72 190 GLY A O 1
ATOM 1470 N N . CYS A 1 191 ? -38.464 17.427 -7.082 1.00 38.00 191 CYS A N 1
ATOM 1471 C CA . CYS A 1 191 ? -38.018 18.611 -7.804 1.00 38.00 191 CYS A CA 1
ATOM 1472 C C . CYS A 1 191 ? -38.465 18.466 -9.262 1.00 38.00 191 CYS A C 1
ATOM 1474 O O . CYS A 1 191 ? -37.809 17.788 -10.054 1.00 38.00 191 CYS A O 1
ATOM 1476 N N . SER A 1 192 ? -39.589 19.084 -9.629 1.00 39.38 192 SER A N 1
ATOM 1477 C CA . SER A 1 192 ? -39.912 19.312 -11.035 1.00 39.38 192 SER A CA 1
ATOM 1478 C C . SER A 1 192 ? -38.969 20.389 -11.573 1.00 39.38 192 SER A C 1
ATOM 1480 O O . SER A 1 192 ? -39.121 21.571 -11.270 1.00 39.38 192 SER A O 1
ATOM 1482 N N . VAL A 1 193 ? -37.972 19.985 -12.358 1.00 42.75 193 VAL A N 1
ATOM 1483 C CA . VAL A 1 193 ? -37.159 20.913 -13.150 1.00 42.75 193 VAL A CA 1
ATOM 1484 C C . VAL A 1 193 ? -38.039 21.438 -14.284 1.00 42.75 193 VAL A C 1
ATOM 1486 O O . VAL A 1 193 ? -38.229 20.756 -15.291 1.00 42.75 193 VAL A O 1
ATOM 1489 N N . SER A 1 194 ? -38.593 22.642 -14.136 1.00 39.88 194 SER A N 1
ATOM 1490 C CA . SER A 1 194 ? -39.164 23.360 -15.273 1.00 39.88 194 SER A CA 1
ATOM 1491 C C . SER A 1 194 ? -38.010 23.862 -16.142 1.00 39.88 194 SER A C 1
ATOM 1493 O O . SER A 1 194 ? -37.308 24.803 -15.773 1.00 39.88 194 SER A O 1
ATOM 1495 N N . ARG A 1 195 ? -37.782 23.221 -17.293 1.00 42.72 195 ARG A N 1
ATOM 1496 C CA . ARG A 1 195 ? -36.930 23.787 -18.345 1.00 42.72 195 ARG A CA 1
ATOM 1497 C C . ARG A 1 195 ? -37.685 24.961 -18.959 1.00 42.72 195 ARG A C 1
ATOM 1499 O O . ARG A 1 195 ? -38.579 24.742 -19.769 1.00 42.72 195 ARG A O 1
ATOM 1506 N N . SER A 1 196 ? -37.346 26.186 -18.575 1.00 44.53 196 SER A N 1
ATOM 1507 C CA . SER A 1 196 ? -37.672 27.357 -19.384 1.00 44.53 196 SER A CA 1
ATOM 1508 C C . SER A 1 196 ? -36.539 27.612 -20.377 1.00 44.53 196 SER A C 1
ATOM 1510 O O . SER A 1 196 ? -35.353 27.473 -20.080 1.00 44.53 196 SER A O 1
ATOM 1512 N N . ALA A 1 197 ? -36.971 27.866 -21.602 1.00 39.97 197 ALA A N 1
ATOM 1513 C CA . ALA A 1 197 ? -36.207 27.926 -22.828 1.00 39.97 197 ALA A CA 1
ATOM 1514 C C . ALA A 1 197 ? -35.245 29.122 -22.910 1.00 39.97 197 ALA A C 1
ATOM 1516 O O . ALA A 1 197 ? -35.416 30.120 -22.216 1.00 39.97 197 ALA A O 1
ATOM 1517 N N . GLY A 1 198 ? -34.307 29.033 -23.860 1.00 39.09 198 GLY A N 1
ATOM 1518 C CA . GLY A 1 198 ? -33.708 30.213 -24.489 1.00 39.09 198 GLY A CA 1
ATOM 1519 C C . GLY A 1 198 ? -32.193 30.324 -24.364 1.00 39.09 198 GLY A C 1
ATOM 1520 O O . GLY A 1 198 ? -31.697 31.236 -23.714 1.00 39.09 198 GLY A O 1
ATOM 1521 N N . TRP A 1 199 ? -31.443 29.442 -25.032 1.00 35.97 199 TRP A N 1
ATOM 1522 C CA . TRP A 1 199 ? -30.074 29.771 -25.443 1.00 35.97 199 TRP A CA 1
ATOM 1523 C C . TRP A 1 199 ? -30.156 30.645 -26.696 1.00 35.97 199 TRP A C 1
ATOM 1525 O O . TRP A 1 199 ? -30.206 30.140 -27.815 1.00 35.97 199 TRP A O 1
ATOM 1535 N N . THR A 1 200 ? -30.200 31.959 -26.509 1.00 39.34 200 THR A N 1
ATOM 1536 C CA . THR A 1 200 ? -29.898 32.924 -27.570 1.00 39.34 200 THR A CA 1
ATOM 1537 C C . THR A 1 200 ? -28.578 33.587 -27.228 1.00 39.34 200 THR A C 1
ATOM 1539 O O . THR A 1 200 ? -28.446 34.225 -26.184 1.00 39.34 200 THR A O 1
ATOM 1542 N N . GLY A 1 201 ? -27.589 33.373 -28.095 1.00 40.34 201 GLY A N 1
ATOM 1543 C CA . GLY A 1 201 ? -26.273 33.978 -27.983 1.00 40.34 201 GLY A CA 1
ATOM 1544 C C . GLY A 1 201 ? -26.341 35.502 -28.023 1.00 40.34 201 GLY A C 1
ATOM 1545 O O . GLY A 1 201 ? -27.118 36.084 -28.775 1.00 40.34 201 GLY A O 1
ATOM 1546 N N . ALA A 1 202 ? -25.489 36.136 -27.226 1.00 40.81 202 ALA A N 1
ATOM 1547 C CA . ALA A 1 202 ? -25.103 37.528 -27.397 1.00 40.81 202 ALA A CA 1
ATOM 1548 C C . ALA A 1 202 ? -23.671 37.720 -26.856 1.00 40.81 202 ALA A C 1
ATOM 1550 O O . ALA A 1 202 ? -23.269 37.005 -25.933 1.00 40.81 202 ALA A O 1
ATOM 1551 N N . PRO A 1 203 ? -22.877 38.615 -27.469 1.00 41.94 203 PRO A N 1
ATOM 1552 C CA . PRO A 1 203 ? -21.419 38.579 -27.426 1.00 41.94 203 PRO A CA 1
ATOM 1553 C C . PRO A 1 203 ? -20.816 39.249 -26.187 1.00 41.94 203 PRO A C 1
ATOM 1555 O O . PRO A 1 203 ? -21.438 40.068 -25.517 1.00 41.94 203 PRO A O 1
ATOM 1558 N N . VAL A 1 204 ? -19.551 38.904 -25.939 1.00 51.09 204 VAL A N 1
ATOM 1559 C CA . VAL A 1 204 ? -18.655 39.467 -24.921 1.00 51.09 204 VAL A CA 1
ATOM 1560 C C . VAL A 1 204 ? -18.416 40.966 -25.153 1.00 51.09 204 VAL A C 1
ATOM 1562 O O . VAL A 1 204 ? -18.002 41.336 -26.253 1.00 51.09 204 VAL A O 1
ATOM 1565 N N . PRO A 1 205 ? -18.527 41.811 -24.108 1.00 41.78 205 PRO A N 1
ATOM 1566 C CA . PRO A 1 205 ? -17.817 43.080 -24.065 1.00 41.78 205 PRO A CA 1
ATOM 1567 C C . PRO A 1 205 ? -16.874 43.186 -22.861 1.00 41.78 205 PRO A C 1
ATOM 1569 O O . PRO A 1 205 ? -17.146 42.776 -21.733 1.00 41.78 205 PRO A O 1
ATOM 1572 N N . SER A 1 206 ? -15.734 43.788 -23.161 1.00 39.56 206 SER A N 1
ATOM 1573 C CA . SER A 1 206 ? -14.599 44.107 -22.311 1.00 39.56 206 SER A CA 1
ATOM 1574 C C . SER A 1 206 ? -14.846 45.224 -21.284 1.00 39.56 206 SER A C 1
ATOM 1576 O O . SER A 1 206 ? -15.491 46.221 -21.585 1.00 39.56 206 SER A O 1
ATOM 1578 N N . ALA A 1 207 ? -14.107 45.115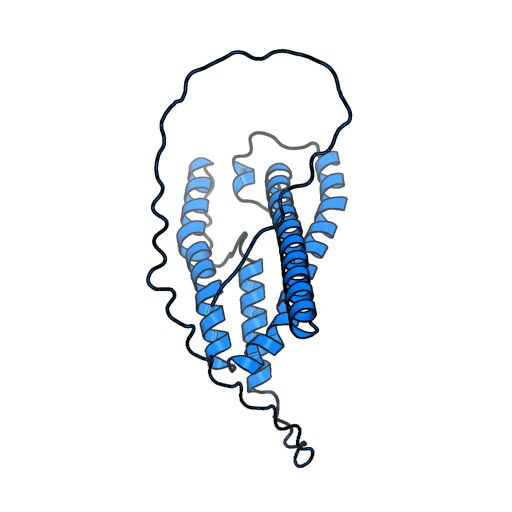 -20.175 1.00 39.62 207 ALA A N 1
ATOM 1579 C CA . ALA A 1 207 ? -13.454 46.187 -19.413 1.00 39.62 207 ALA A CA 1
ATOM 1580 C C . ALA A 1 207 ? -14.242 47.083 -18.417 1.00 39.62 207 ALA A C 1
ATOM 1582 O O . ALA A 1 207 ? -15.110 47.875 -18.763 1.00 39.62 207 ALA A O 1
ATOM 1583 N N . ARG A 1 208 ? -13.660 47.083 -17.202 1.00 40.78 208 ARG A N 1
ATOM 1584 C CA . ARG A 1 208 ? -13.607 48.076 -16.103 1.00 40.78 208 ARG A CA 1
ATOM 1585 C C . ARG A 1 208 ? -14.540 47.924 -14.885 1.00 40.78 208 ARG A C 1
ATOM 1587 O O . ARG A 1 208 ? -15.702 47.560 -15.017 1.00 40.78 208 ARG A O 1
ATOM 1594 N N . PRO A 1 209 ? -14.012 48.226 -13.673 1.00 49.44 209 PRO A N 1
ATOM 1595 C CA . PRO A 1 209 ? -14.649 47.914 -12.400 1.00 49.44 209 PRO A CA 1
ATOM 1596 C C . PRO A 1 209 ? -15.532 49.071 -11.919 1.00 49.44 209 PRO A C 1
ATOM 1598 O O . PRO A 1 209 ? -15.108 50.230 -11.915 1.00 49.44 209 PRO A O 1
ATOM 1601 N N . ARG A 1 210 ? -16.738 48.768 -11.432 1.00 40.09 210 ARG A N 1
ATOM 1602 C CA . ARG A 1 210 ? -17.529 49.709 -10.632 1.00 40.09 210 ARG A CA 1
ATOM 1603 C C . ARG A 1 210 ? -18.028 49.052 -9.354 1.00 40.09 210 ARG A C 1
ATOM 1605 O O . ARG A 1 210 ? -18.553 47.947 -9.348 1.00 40.09 210 ARG A O 1
ATOM 1612 N N . ARG A 1 211 ? -17.790 49.793 -8.273 1.00 42.97 211 ARG A N 1
ATOM 1613 C CA . ARG A 1 211 ? -18.246 49.570 -6.905 1.00 42.97 211 ARG A CA 1
ATOM 1614 C C . ARG A 1 211 ? -19.774 49.526 -6.868 1.00 42.97 211 ARG A C 1
ATOM 1616 O O . ARG A 1 211 ? -20.414 50.353 -7.509 1.00 42.97 211 ARG A O 1
ATOM 1623 N N . GLY A 1 212 ? -20.323 48.623 -6.064 1.00 38.38 212 GLY A N 1
ATOM 1624 C CA . GLY A 1 212 ? -21.752 48.578 -5.760 1.00 38.38 212 GLY A CA 1
ATOM 1625 C C . GLY A 1 212 ? -22.209 47.151 -5.513 1.00 38.38 212 GLY A C 1
ATOM 1626 O O . GLY A 1 212 ? -22.566 46.446 -6.447 1.00 38.38 212 GLY A O 1
ATOM 1627 N N . ALA A 1 213 ? -22.165 46.718 -4.256 1.00 43.44 213 ALA A N 1
ATOM 1628 C CA . ALA A 1 213 ? -22.848 45.508 -3.828 1.00 43.44 213 ALA A CA 1
ATOM 1629 C C . ALA A 1 213 ? -24.370 45.734 -3.853 1.00 43.44 213 ALA A C 1
ATOM 1631 O O . ALA A 1 213 ? -24.827 46.756 -3.340 1.00 43.44 213 ALA A O 1
ATOM 1632 N N . PRO A 1 214 ? -25.157 44.762 -4.335 1.00 45.28 214 PRO A N 1
ATOM 1633 C CA . PRO A 1 214 ? -26.491 44.510 -3.825 1.00 45.28 214 PRO A CA 1
ATOM 1634 C C . PRO A 1 214 ? -26.464 43.263 -2.933 1.00 45.28 214 PRO A C 1
ATOM 1636 O O . PRO A 1 214 ? -25.959 42.202 -3.299 1.00 45.28 214 PRO A O 1
ATOM 1639 N N . THR A 1 215 ? -27.002 43.418 -1.731 1.00 53.50 215 THR A N 1
ATOM 1640 C CA . THR A 1 215 ? -27.273 42.363 -0.754 1.00 53.50 215 THR A CA 1
ATOM 1641 C C . THR A 1 215 ? -28.118 41.233 -1.363 1.00 53.50 215 THR A C 1
ATOM 1643 O O . THR A 1 215 ? -29.091 41.525 -2.060 1.00 53.50 215 THR A O 1
ATOM 1646 N N . PRO A 1 216 ? -27.824 39.946 -1.096 1.00 50.84 216 PRO A N 1
ATOM 1647 C CA . PRO A 1 216 ? -28.719 38.864 -1.493 1.00 50.84 216 PRO A CA 1
ATOM 1648 C C . PRO A 1 216 ? -30.006 38.913 -0.647 1.00 50.84 216 PRO A C 1
ATOM 1650 O O . PRO A 1 216 ? -29.924 39.139 0.564 1.00 50.84 216 PRO A O 1
ATOM 1653 N N . PRO A 1 217 ? -31.196 38.708 -1.239 1.00 44.34 217 PRO A N 1
ATOM 1654 C CA . PRO A 1 217 ? -32.445 38.740 -0.494 1.00 44.34 217 PRO A CA 1
ATOM 1655 C C . PRO A 1 217 ? -32.529 37.576 0.500 1.00 44.34 217 PRO A C 1
ATOM 1657 O O . PRO A 1 217 ? -32.513 36.397 0.148 1.00 44.34 217 PRO A O 1
ATOM 1660 N N . SER A 1 218 ? -32.660 37.945 1.770 1.00 44.53 218 SER A N 1
ATOM 1661 C CA . SER A 1 218 ? -33.083 37.103 2.877 1.00 44.53 218 SER A CA 1
ATOM 1662 C C . SER A 1 218 ? -34.566 36.757 2.736 1.00 44.53 218 SER A C 1
ATOM 1664 O O . SER A 1 218 ? -35.436 37.567 3.033 1.00 44.53 218 SER A O 1
ATOM 1666 N N . SER A 1 219 ? -34.890 35.536 2.319 1.00 40.28 219 SER A N 1
ATOM 1667 C CA . SER A 1 219 ? -36.187 34.925 2.651 1.00 40.28 219 SER A CA 1
ATOM 1668 C C . SER A 1 219 ? -36.171 33.418 2.406 1.00 40.28 219 SER A C 1
ATOM 1670 O O . SER A 1 219 ? -36.679 32.913 1.416 1.00 40.28 219 SER A O 1
ATOM 1672 N N . CYS A 1 220 ? -35.617 32.669 3.359 1.00 36.28 220 CYS A N 1
ATOM 1673 C CA . CYS A 1 220 ? -35.967 31.260 3.516 1.00 36.28 220 CYS A CA 1
ATOM 1674 C C . CYS A 1 220 ? -37.004 31.191 4.641 1.00 36.28 220 CYS A C 1
ATOM 1676 O O . CYS A 1 220 ? -36.662 31.092 5.819 1.00 36.28 220 CYS A O 1
ATOM 1678 N N . ARG A 1 221 ? -38.279 31.381 4.287 1.00 38.44 221 ARG A N 1
ATOM 1679 C CA . ARG A 1 221 ? -39.404 31.235 5.214 1.00 38.44 221 ARG A CA 1
ATOM 1680 C C . ARG A 1 221 ? -39.827 29.765 5.169 1.00 38.44 221 ARG A C 1
ATOM 1682 O O . ARG A 1 221 ? -40.425 29.329 4.195 1.00 38.44 221 ARG A O 1
ATOM 1689 N N . VAL A 1 222 ? -39.464 29.007 6.200 1.00 40.19 222 VAL A N 1
ATOM 1690 C CA . VAL A 1 222 ? -39.983 27.653 6.431 1.00 40.19 222 VAL A CA 1
ATOM 1691 C C . VAL A 1 222 ? -41.211 27.799 7.323 1.00 40.19 222 VAL A C 1
ATOM 1693 O O . VAL A 1 222 ? -41.088 28.090 8.510 1.00 40.19 222 VAL A O 1
ATOM 1696 N N . THR A 1 223 ? -42.392 27.671 6.734 1.00 43.12 223 THR A N 1
ATOM 1697 C CA . THR A 1 223 ? -43.637 27.383 7.455 1.00 43.12 223 THR A CA 1
ATOM 1698 C C . THR A 1 223 ? -43.749 25.868 7.596 1.00 43.12 223 THR A C 1
ATOM 1700 O O . THR A 1 223 ? -43.689 25.168 6.584 1.00 43.12 223 THR A O 1
ATOM 1703 N N . CYS A 1 224 ? -43.832 25.386 8.840 1.00 48.09 224 CYS A N 1
ATOM 1704 C CA . CYS A 1 224 ? -44.269 24.023 9.150 1.00 48.09 224 CYS A CA 1
ATOM 1705 C C . CYS A 1 224 ? -45.767 23.866 8.885 1.00 48.09 224 CYS A C 1
ATOM 1707 O O . CYS A 1 224 ? -46.488 24.879 9.040 1.00 48.09 224 CYS A O 1
#

Secondary structure (DSSP, 8-state):
-HHHHHHHHHHHHHHHHHHHHHHHHHHHHHHHHHHHHHTTT--GGGGG-S----HHHHHHHHHHHHHHHHHHHHHHHHHHHHHHHHHHHHH-HHHHHHHHIIIIIHHHHIIIIIIHHHHHHHHHHHHT------SS--GGGHHHHHHHHHHHHHHHHHHHS------SS----PPPPPP-----------------------------------PPP-------

pLDDT: mean 72.96, std 18.57, range [35.97, 94.44]

Radius of gyration: 28.32 Å; chains: 1; bounding box: 69×67×70 Å